Protein AF-A0AAD5Y2E0-F1 (afdb_monomer_lite)

Organism: NCBI:txid261099

Sequence (340 aa):
MTTIEVATASLLHVTNALKLAEDDYRKFTASHPNDLTSPQYLRLLKEQDDCRKMLKDAQLTLLEITKLEITRQQTMIELKKQETARLIAERELLLQRSPAITKFPLAPPSMHPSEYSLTPSERATLKENRRIEKNRRSDDYRQFKAETILYYYGKHKENTIRDMLTNIEFPTQVIHRSHIYQASWNDQKFIQLVENIPDITKDSPQNMLLLHDHVEEKYDSGQLLIEFDEDTEEFVCHILDQSIAKELIFVEPEAITFEEYDGKPLHFPTETRPLKRLIRFRAIVNRMVAIDRGYIQPHEYQHLMDEETAERALIDSVLSWHSKIPDDSHLYVNTPYIPE

Secondary structure (DSSP, 8-state):
--HHHHHHHHHHHHHHHHHHHHHHHHHHHHH-TT-TTSHHHHHHHHHHHHHHHHHHHHHHHHHHHHHHHHHHHHHHHHHHHHHHHHHHHHHHHHHHH---------------GGGSS--HHHHHHHHHHHHHHHHHHHHHHHHHHHHHHHHHHS-S--SEEE-TTT--EEETTTEEEEESS-GGG--HHHHHHHTT-TT--TT-GGGEEEEEHHHHHHHHTTSEEEEEETTTTEEEEEES-GGGTTSEEE-SSS-EESGGGTTEEPP-SSS----HHHHHHHHHHHHHHHHHTTSS-TTTTTTGGGS-HHHHHHHHHHHHHHT----GGGS---PPPPP-

InterPro domains:
  IPR003615 HNH nuclease [PF13391] (164-226)

Radius of gyration: 33.08 Å; chains: 1; bounding box: 72×62×113 Å

Foldseek 3Di:
DDPLVVLVVQLVVLVVQLVVLVVVLVVCCVVCVPPCPDPVNVVSVVSNVVSVVSNVVSVVVSVVVVVVVVVVVVVVVVVVVVVVVVVVVVVVVVCVVPVDPDDDPPPDPDPDPVVVPDDPVRVVVVVVVVVVVVVVVVVVQVVLLQVLCCQQAVDGDDQWDAAQQPRDIDGSVQWDWQFLDDPVLPDVLSCVLVVPDPDDDSSDSLRTGGHGNVRSVCLVQLQKAWAQDPVVRFTAIAGLAPVQQAPFPDPPPHTDGNVVRHGHGTDTNDPRHRDNSSSVVSRLVSVVSSCVVVSDPPVVCVVVCPPDPSVVVVNVVVVVVVVPPDPPVPPDPDDDDDDD

Structure (mmCIF, N/CA/C/O backbone):
data_AF-A0AAD5Y2E0-F1
#
_entry.id   AF-A0AAD5Y2E0-F1
#
loop_
_atom_site.group_PDB
_atom_site.id
_atom_site.type_symbol
_atom_site.label_atom_id
_atom_site.label_alt_id
_atom_site.label_comp_id
_atom_site.label_asym_id
_atom_site.label_entity_id
_atom_site.label_seq_id
_atom_site.pdbx_PDB_ins_code
_atom_site.Cartn_x
_atom_site.Cartn_y
_atom_site.Cartn_z
_atom_site.occupancy
_atom_site.B_iso_or_equiv
_atom_site.auth_seq_id
_atom_site.auth_comp_id
_atom_site.auth_asym_id
_atom_site.auth_atom_id
_atom_site.pdbx_PDB_model_num
ATOM 1 N N . MET A 1 1 ? 26.360 -1.422 -13.361 1.00 57.41 1 MET A N 1
ATOM 2 C CA . MET A 1 1 ? 25.951 -1.822 -14.716 1.00 57.41 1 MET A CA 1
ATOM 3 C C . MET A 1 1 ? 25.913 -3.334 -14.809 1.00 57.41 1 MET A C 1
ATOM 5 O O . MET A 1 1 ? 26.883 -3.965 -14.398 1.00 57.41 1 MET A O 1
ATOM 9 N N . THR A 1 2 ? 24.823 -3.914 -15.306 1.00 84.81 2 THR A N 1
ATOM 10 C CA . THR A 1 2 ? 24.729 -5.363 -15.567 1.00 84.81 2 THR A CA 1
ATOM 11 C C . THR A 1 2 ? 25.595 -5.775 -16.768 1.00 84.81 2 THR A C 1
ATOM 13 O O . THR A 1 2 ? 25.946 -4.953 -17.615 1.00 84.81 2 THR A O 1
ATOM 16 N N . THR A 1 3 ? 25.947 -7.061 -16.885 1.00 86.25 3 THR A N 1
ATOM 17 C CA . THR A 1 3 ? 26.712 -7.587 -18.036 1.00 86.25 3 THR A CA 1
ATOM 18 C C . THR A 1 3 ? 25.997 -7.329 -19.373 1.00 86.25 3 THR A C 1
ATOM 20 O O . THR A 1 3 ? 26.651 -7.069 -20.382 1.00 86.25 3 THR A O 1
ATOM 23 N N . ILE A 1 4 ? 24.657 -7.321 -19.371 1.00 86.56 4 ILE A N 1
ATOM 24 C CA . ILE A 1 4 ? 23.827 -6.980 -20.537 1.00 86.56 4 ILE A CA 1
ATOM 25 C C . ILE A 1 4 ? 23.948 -5.494 -20.890 1.00 86.56 4 ILE A C 1
ATOM 27 O O . ILE A 1 4 ? 24.090 -5.168 -22.067 1.00 86.56 4 ILE A O 1
ATOM 31 N N . GLU A 1 5 ? 23.941 -4.589 -19.908 1.00 87.81 5 GLU A N 1
ATOM 32 C CA . GLU A 1 5 ? 24.111 -3.150 -20.157 1.00 87.81 5 GLU A CA 1
ATOM 33 C C . GLU A 1 5 ? 25.468 -2.836 -20.786 1.00 87.81 5 GLU A C 1
ATOM 35 O O . GLU A 1 5 ? 25.543 -2.045 -21.724 1.00 87.81 5 GLU A O 1
ATOM 40 N N . VAL A 1 6 ? 26.536 -3.488 -20.315 1.00 89.00 6 VAL A N 1
ATOM 41 C CA . VAL A 1 6 ? 27.879 -3.318 -20.889 1.00 89.00 6 VAL A CA 1
ATOM 42 C C . VAL A 1 6 ? 27.903 -3.797 -22.343 1.00 89.00 6 VAL A C 1
ATOM 44 O O . VAL A 1 6 ? 28.348 -3.059 -23.220 1.00 89.00 6 VAL A O 1
ATOM 47 N N . ALA A 1 7 ? 27.364 -4.988 -22.623 1.00 87.50 7 ALA A N 1
ATOM 48 C CA . ALA A 1 7 ? 27.291 -5.524 -23.983 1.00 87.50 7 ALA A CA 1
ATOM 49 C C . ALA A 1 7 ? 26.415 -4.662 -24.914 1.00 87.50 7 ALA A C 1
ATOM 51 O O . ALA A 1 7 ? 26.769 -4.431 -26.071 1.00 87.50 7 ALA A O 1
ATOM 52 N N . THR A 1 8 ? 25.308 -4.124 -24.399 1.00 90.31 8 THR A N 1
ATOM 53 C CA . THR A 1 8 ? 24.412 -3.217 -25.133 1.00 90.31 8 THR A CA 1
ATOM 54 C C . THR A 1 8 ? 25.108 -1.895 -25.456 1.00 90.31 8 THR A C 1
ATOM 56 O O . THR A 1 8 ? 25.030 -1.416 -26.587 1.00 90.31 8 THR A O 1
ATOM 59 N N . ALA A 1 9 ? 25.855 -1.330 -24.503 1.00 90.56 9 ALA A N 1
ATOM 60 C CA . ALA A 1 9 ? 26.651 -0.127 -24.726 1.00 90.56 9 ALA A CA 1
ATOM 61 C C . ALA A 1 9 ? 27.748 -0.358 -25.781 1.00 90.56 9 ALA A C 1
ATOM 63 O O . ALA A 1 9 ? 27.941 0.482 -26.663 1.00 90.56 9 ALA A O 1
ATOM 64 N N . SER A 1 10 ? 28.424 -1.512 -25.749 1.00 90.81 10 SER A N 1
ATOM 65 C CA . SER A 1 10 ? 29.391 -1.896 -26.785 1.00 90.81 10 SER A CA 1
ATOM 66 C C . SER A 1 10 ? 28.740 -2.018 -28.165 1.00 90.81 10 SER A C 1
ATOM 68 O O . SER A 1 10 ? 29.277 -1.486 -29.136 1.00 90.81 10 SER A O 1
ATOM 70 N N . LEU A 1 11 ? 27.564 -2.647 -28.266 1.00 93.19 11 LEU A N 1
ATOM 71 C CA . LEU A 1 11 ? 26.823 -2.760 -29.525 1.00 93.19 11 LEU A CA 1
ATOM 72 C C . LEU A 1 11 ? 26.441 -1.383 -30.087 1.00 93.19 11 LEU A C 1
ATOM 74 O O . LEU A 1 11 ? 26.608 -1.130 -31.283 1.00 93.19 11 LEU A O 1
ATOM 78 N N . LEU A 1 12 ? 25.969 -0.476 -29.227 1.00 94.38 12 LEU A N 1
ATOM 79 C CA . LEU A 1 12 ? 25.625 0.893 -29.610 1.00 94.38 12 LEU A CA 1
ATOM 80 C C . LEU A 1 12 ? 26.851 1.656 -30.126 1.00 94.38 12 LEU A C 1
ATOM 82 O O . LEU A 1 12 ? 26.777 2.324 -31.158 1.00 94.38 12 LEU A O 1
ATOM 86 N N . HIS A 1 13 ? 27.991 1.524 -29.446 1.00 94.44 13 HIS A N 1
ATOM 87 C CA . HIS A 1 13 ? 29.237 2.161 -29.860 1.00 94.44 13 HIS A CA 1
ATOM 88 C C . HIS A 1 13 ? 29.683 1.693 -31.254 1.00 94.44 13 HIS A C 1
ATOM 90 O O . HIS A 1 13 ? 29.958 2.523 -32.122 1.00 94.44 13 HIS A O 1
ATOM 96 N N . VAL A 1 14 ? 29.676 0.380 -31.504 1.00 93.44 14 VAL A N 1
ATOM 97 C CA . VAL A 1 14 ? 30.050 -0.190 -32.810 1.00 93.44 14 VAL A CA 1
ATOM 98 C C . VAL A 1 14 ? 29.049 0.196 -33.904 1.00 93.44 14 VAL A C 1
ATOM 100 O O . VAL A 1 14 ? 29.448 0.495 -35.028 1.00 93.44 14 VAL A O 1
ATOM 103 N N . THR A 1 15 ? 27.756 0.267 -33.578 1.00 95.25 15 THR A N 1
ATOM 104 C CA . THR A 1 15 ? 26.713 0.724 -34.513 1.00 95.25 15 THR A CA 1
ATOM 105 C C . THR A 1 15 ? 26.949 2.172 -34.949 1.00 95.25 15 THR A C 1
ATOM 107 O O . THR A 1 15 ? 26.866 2.488 -36.137 1.00 95.25 15 THR A O 1
ATOM 110 N N . ASN A 1 16 ? 27.293 3.052 -34.005 1.00 95.00 16 ASN A N 1
ATOM 111 C CA . ASN A 1 16 ? 27.611 4.448 -34.302 1.00 95.00 16 ASN A CA 1
ATOM 112 C C . ASN A 1 16 ? 28.887 4.576 -35.147 1.00 95.00 16 ASN A C 1
ATOM 114 O O . ASN A 1 16 ? 28.906 5.362 -36.093 1.00 95.00 16 ASN A O 1
ATOM 118 N N . ALA A 1 17 ? 29.920 3.782 -34.848 1.00 93.88 17 ALA A N 1
ATOM 119 C CA . ALA A 1 17 ? 31.150 3.745 -35.637 1.00 93.88 17 ALA A CA 1
ATOM 120 C C . ALA A 1 17 ? 30.889 3.304 -37.086 1.00 93.88 17 ALA A C 1
ATOM 122 O O . ALA A 1 17 ? 31.342 3.968 -38.016 1.00 93.88 17 ALA A O 1
ATOM 123 N N . LEU A 1 18 ? 30.082 2.252 -37.289 1.00 95.75 18 LEU A N 1
ATOM 124 C CA . LEU A 1 18 ? 29.687 1.816 -38.629 1.00 95.75 18 LEU A CA 1
ATOM 125 C C . LEU A 1 18 ? 28.963 2.935 -39.382 1.00 95.75 18 LEU A C 1
ATOM 127 O O . LEU A 1 18 ? 29.304 3.210 -40.526 1.00 95.75 18 LEU A O 1
ATOM 131 N N . LYS A 1 19 ? 28.002 3.612 -38.743 1.00 95.31 19 LYS A N 1
ATOM 132 C CA . LYS A 1 19 ? 27.253 4.707 -39.374 1.00 95.31 19 LYS A CA 1
ATOM 133 C C . LYS A 1 19 ? 28.175 5.827 -39.869 1.00 95.31 19 LYS A C 1
ATOM 135 O O . LYS A 1 19 ? 28.004 6.290 -40.992 1.00 95.31 19 LYS A O 1
ATOM 140 N N . LEU A 1 20 ?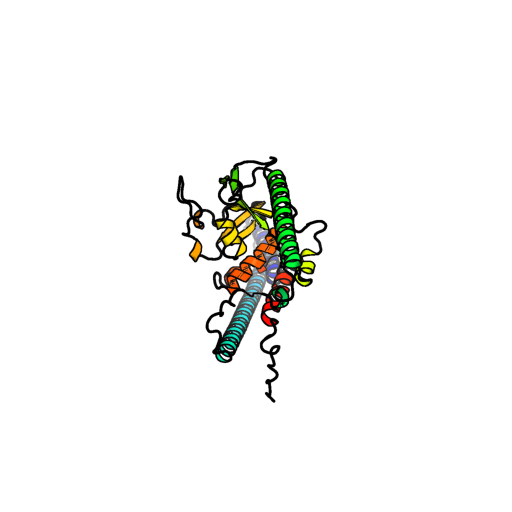 29.166 6.214 -39.063 1.00 95.69 20 LEU A N 1
ATOM 141 C CA . LEU A 1 20 ? 30.171 7.205 -39.457 1.00 95.69 20 LEU A CA 1
ATOM 142 C C . LEU A 1 20 ? 31.007 6.723 -40.652 1.00 95.69 20 LEU A C 1
ATOM 144 O O . LEU A 1 20 ? 31.148 7.461 -41.626 1.00 95.69 20 LEU A O 1
ATOM 148 N N . ALA A 1 21 ? 31.483 5.474 -40.623 1.00 93.38 21 ALA A N 1
ATOM 149 C CA . ALA A 1 21 ? 32.243 4.889 -41.729 1.00 93.38 21 ALA A CA 1
ATOM 150 C C . ALA A 1 21 ? 31.423 4.829 -43.035 1.00 93.38 21 ALA A C 1
ATOM 152 O O . ALA A 1 21 ? 31.936 5.133 -44.113 1.00 93.38 21 ALA A O 1
ATOM 153 N N . GLU A 1 22 ? 30.130 4.489 -42.956 1.00 94.69 22 GLU A N 1
ATOM 154 C CA . GLU A 1 22 ? 29.242 4.492 -44.122 1.00 94.69 22 GLU A CA 1
ATOM 155 C C . GLU A 1 22 ? 29.008 5.899 -44.679 1.00 94.69 22 GLU A C 1
ATOM 157 O O . GLU A 1 22 ? 28.963 6.070 -45.899 1.00 94.69 22 GLU A O 1
ATOM 162 N N . ASP A 1 23 ? 28.855 6.902 -43.813 1.00 96.12 23 ASP A N 1
ATOM 163 C CA . ASP A 1 23 ? 28.661 8.293 -44.223 1.00 96.12 23 ASP A CA 1
ATOM 164 C C . ASP A 1 23 ? 29.909 8.845 -44.924 1.00 96.12 23 ASP A C 1
ATOM 166 O O . ASP A 1 23 ? 29.795 9.499 -45.965 1.00 96.12 23 ASP A O 1
ATOM 170 N N . ASP A 1 24 ? 31.102 8.548 -44.410 1.00 94.88 24 ASP A N 1
ATOM 171 C CA . ASP A 1 24 ? 32.363 8.970 -45.023 1.00 94.88 24 ASP A CA 1
ATOM 172 C C . ASP A 1 24 ? 32.609 8.267 -46.365 1.00 94.88 24 ASP A C 1
ATOM 174 O O . ASP A 1 24 ? 32.970 8.922 -47.351 1.00 94.88 24 ASP A O 1
ATOM 178 N N . TYR A 1 25 ? 32.307 6.967 -46.460 1.00 93.88 25 TYR A N 1
ATOM 179 C CA . TYR A 1 25 ? 32.334 6.227 -47.725 1.00 93.88 25 TYR A CA 1
ATOM 180 C C . TYR A 1 25 ? 31.367 6.823 -48.767 1.00 93.88 25 TYR A C 1
ATOM 182 O O . TYR A 1 25 ? 31.737 7.029 -49.930 1.00 93.88 25 TYR A O 1
ATOM 190 N N . ARG A 1 26 ? 30.133 7.166 -48.365 1.00 95.44 26 ARG A N 1
ATOM 191 C CA . ARG A 1 26 ? 29.135 7.808 -49.245 1.00 95.44 26 ARG A CA 1
ATOM 192 C C . ARG A 1 26 ? 29.584 9.190 -49.717 1.00 95.44 26 ARG A C 1
ATOM 194 O O . ARG A 1 26 ? 29.469 9.495 -50.901 1.00 95.44 26 ARG A O 1
ATOM 201 N N . LYS A 1 27 ? 30.120 10.026 -48.822 1.00 95.69 27 LYS A N 1
ATOM 202 C CA . LYS A 1 27 ? 30.644 11.356 -49.185 1.00 95.69 27 LYS A CA 1
ATOM 203 C C . LYS A 1 27 ? 31.798 11.254 -50.181 1.00 95.69 27 LYS A C 1
ATOM 205 O O . LYS A 1 27 ? 31.845 12.024 -51.144 1.00 95.69 27 LYS A O 1
ATOM 210 N N . PHE A 1 28 ? 32.707 10.299 -49.971 1.00 95.38 28 PHE A N 1
ATOM 211 C CA . PHE A 1 28 ? 33.844 10.083 -50.862 1.00 95.38 28 PHE A CA 1
ATOM 212 C C . PHE A 1 28 ? 33.388 9.649 -52.261 1.00 95.38 28 PHE A C 1
ATOM 214 O O . PHE A 1 28 ? 33.767 10.278 -53.247 1.00 95.38 28 PHE A O 1
ATOM 221 N N . THR A 1 29 ? 32.526 8.631 -52.342 1.00 93.50 29 THR A N 1
ATOM 222 C CA . THR A 1 29 ? 32.005 8.090 -53.613 1.00 93.50 29 THR A CA 1
ATOM 223 C C . THR A 1 29 ? 31.159 9.100 -54.389 1.00 93.50 29 THR A C 1
ATOM 225 O O . THR A 1 29 ? 31.249 9.147 -55.613 1.00 93.50 29 THR A O 1
ATOM 228 N N . ALA A 1 30 ? 30.405 9.964 -53.702 1.00 94.44 30 ALA A N 1
ATOM 229 C CA . ALA A 1 30 ? 29.670 11.058 -54.337 1.00 94.44 30 ALA A CA 1
ATOM 230 C C . ALA A 1 30 ? 30.597 12.124 -54.949 1.00 94.44 30 ALA A C 1
ATOM 232 O O . ALA A 1 30 ? 30.289 12.684 -55.999 1.00 94.44 30 ALA A O 1
ATOM 233 N N . SER A 1 31 ? 31.733 12.398 -54.300 1.00 95.25 31 SER A N 1
ATOM 234 C CA . SER A 1 31 ? 32.685 13.425 -54.742 1.00 95.25 31 SER A CA 1
ATOM 235 C C . SER A 1 31 ? 33.668 12.913 -55.805 1.00 95.25 31 SER A C 1
ATOM 237 O O . SER A 1 31 ? 34.149 13.697 -56.619 1.00 95.25 31 SER A O 1
ATOM 239 N N . HIS A 1 32 ? 33.954 11.605 -55.821 1.00 93.88 32 HIS A N 1
ATOM 240 C CA . HIS A 1 32 ? 34.951 10.973 -56.696 1.00 93.88 32 HIS A CA 1
ATOM 241 C C . HIS A 1 32 ? 34.410 9.680 -57.342 1.00 93.88 32 HIS A C 1
ATOM 243 O O . HIS A 1 32 ? 34.932 8.591 -57.094 1.00 93.88 32 HIS A O 1
ATOM 249 N N . PRO A 1 33 ? 33.376 9.761 -58.198 1.00 90.06 33 PRO A N 1
ATOM 250 C CA . PRO A 1 33 ? 32.648 8.585 -58.691 1.00 90.06 33 PRO A CA 1
ATOM 251 C C . PRO A 1 33 ? 33.487 7.622 -59.546 1.00 90.06 33 PRO A C 1
ATOM 253 O O . PRO A 1 33 ? 33.140 6.450 -59.665 1.00 90.06 33 PRO A O 1
ATOM 256 N N . ASN A 1 34 ? 34.596 8.094 -60.124 1.00 94.25 34 ASN A N 1
ATOM 257 C CA . ASN A 1 34 ? 35.468 7.296 -60.991 1.00 94.25 34 ASN A CA 1
ATOM 258 C C . ASN A 1 34 ? 36.749 6.803 -60.292 1.00 94.25 34 ASN A C 1
ATOM 260 O O . ASN A 1 34 ? 37.554 6.129 -60.928 1.00 94.25 34 ASN A O 1
ATOM 264 N N . ASP A 1 35 ? 36.960 7.128 -59.010 1.00 91.81 35 ASP A N 1
ATOM 265 C CA . ASP A 1 35 ? 38.221 6.864 -58.299 1.00 91.81 35 ASP A CA 1
ATOM 266 C C . ASP A 1 35 ? 38.121 5.693 -57.304 1.00 91.81 35 ASP A C 1
ATOM 268 O O . ASP A 1 35 ? 38.471 5.783 -56.122 1.00 91.81 35 ASP A O 1
ATOM 272 N N . LEU A 1 36 ? 37.615 4.564 -57.805 1.00 90.62 36 LEU A N 1
ATOM 273 C CA . LEU A 1 36 ? 37.387 3.332 -57.035 1.00 90.62 36 LEU A CA 1
ATOM 274 C C . LEU A 1 36 ? 38.675 2.550 -56.729 1.00 90.62 36 LEU A C 1
ATOM 276 O O . LEU A 1 36 ? 38.639 1.507 -56.082 1.00 90.62 36 LEU A O 1
ATOM 280 N N . THR A 1 37 ? 39.822 3.017 -57.216 1.00 92.94 37 THR A N 1
ATOM 281 C CA . THR A 1 37 ? 41.126 2.383 -56.976 1.00 92.94 37 THR A CA 1
ATOM 282 C C . THR A 1 37 ? 42.053 3.246 -56.132 1.00 92.94 37 THR A C 1
ATOM 284 O O . THR A 1 37 ? 43.177 2.825 -55.853 1.00 92.94 37 THR A O 1
ATOM 287 N N . SER A 1 38 ? 41.619 4.441 -55.714 1.00 94.94 38 SER A N 1
ATOM 288 C CA . SER A 1 38 ? 42.431 5.274 -54.832 1.00 94.94 38 SER A CA 1
ATOM 289 C C . SER A 1 38 ? 42.729 4.557 -53.509 1.00 94.94 38 SER A C 1
ATOM 291 O O . SER A 1 38 ? 41.871 3.857 -52.956 1.00 94.94 38 SER A O 1
ATOM 293 N N . PRO A 1 39 ? 43.919 4.779 -52.923 1.00 96.06 39 PRO A N 1
ATOM 294 C CA . PRO A 1 39 ? 44.228 4.291 -51.581 1.00 96.06 39 PRO A CA 1
ATOM 295 C C . PRO A 1 39 ? 43.200 4.731 -50.527 1.00 96.06 39 PRO A C 1
ATOM 297 O O . PRO A 1 39 ? 42.940 4.000 -49.573 1.00 96.06 39 PRO A O 1
ATOM 300 N N . GLN A 1 40 ? 42.598 5.913 -50.704 1.00 93.31 40 GLN A N 1
ATOM 301 C CA . GLN A 1 40 ? 41.577 6.437 -49.801 1.00 93.31 40 GLN A CA 1
ATOM 302 C C . GLN A 1 40 ? 40.259 5.660 -49.904 1.00 93.31 40 GLN A C 1
ATOM 304 O O . GLN A 1 40 ? 39.708 5.294 -48.867 1.00 93.31 40 GLN A O 1
ATOM 309 N N . TYR A 1 41 ? 39.796 5.344 -51.118 1.00 94.56 41 TYR A N 1
ATOM 310 C CA . TYR A 1 41 ? 38.625 4.490 -51.324 1.00 94.56 41 TYR A CA 1
ATOM 311 C C . TYR A 1 41 ? 38.805 3.115 -50.670 1.00 94.56 41 TYR A C 1
ATOM 313 O O . TYR A 1 41 ? 37.964 2.687 -49.881 1.00 94.56 41 TYR A O 1
ATOM 321 N N . LEU A 1 42 ? 39.935 2.450 -50.939 1.00 95.06 42 LEU A N 1
ATOM 322 C CA . LEU A 1 42 ? 40.223 1.119 -50.396 1.00 95.06 42 LEU A CA 1
ATOM 323 C C . LEU A 1 42 ? 40.306 1.121 -48.864 1.00 95.06 42 LEU A C 1
ATOM 325 O O . LEU A 1 42 ? 39.866 0.167 -48.222 1.00 95.06 42 LEU A O 1
ATOM 329 N N . ARG A 1 43 ? 40.839 2.195 -48.266 1.00 97.00 43 ARG A N 1
ATOM 330 C CA . ARG A 1 43 ? 40.866 2.368 -46.810 1.00 97.00 43 ARG A CA 1
ATOM 331 C C . ARG A 1 43 ? 39.455 2.476 -46.228 1.00 97.00 43 ARG A C 1
ATOM 333 O O . ARG A 1 43 ? 39.169 1.768 -45.270 1.00 97.00 43 ARG A O 1
ATOM 340 N N . LEU A 1 44 ? 38.599 3.327 -46.799 1.00 94.12 44 LEU A N 1
ATOM 341 C CA . LEU A 1 44 ? 37.222 3.523 -46.324 1.00 94.12 44 LEU A CA 1
ATOM 342 C C . LEU A 1 44 ? 36.378 2.253 -46.482 1.00 94.12 44 LEU A C 1
ATOM 344 O O . LEU A 1 44 ? 35.620 1.904 -45.583 1.00 94.12 44 LEU A O 1
ATOM 348 N N . LEU A 1 45 ? 36.546 1.535 -47.597 1.00 93.94 45 LEU A N 1
ATOM 349 C CA . LEU A 1 45 ? 35.878 0.254 -47.821 1.00 93.94 45 LEU A CA 1
ATOM 350 C C . LEU A 1 45 ? 36.292 -0.781 -46.765 1.00 93.94 45 LEU A C 1
ATOM 352 O O . LEU A 1 45 ? 35.439 -1.431 -46.166 1.00 93.94 45 LEU A O 1
ATOM 356 N N . LYS A 1 46 ? 37.597 -0.887 -46.482 1.00 95.38 46 LYS A N 1
ATOM 357 C CA . LYS A 1 46 ? 38.108 -1.775 -45.434 1.00 95.38 46 LYS A CA 1
ATOM 358 C C . LYS A 1 46 ? 37.577 -1.396 -44.049 1.00 95.38 46 LYS A C 1
ATOM 360 O O . LYS A 1 46 ? 37.184 -2.275 -43.295 1.00 95.38 46 LYS A O 1
ATOM 365 N N . GLU A 1 47 ? 37.552 -0.108 -43.719 1.00 94.88 47 GLU A N 1
ATOM 366 C CA . GLU A 1 47 ? 37.031 0.391 -42.442 1.00 94.88 47 GLU A CA 1
ATOM 367 C C . GLU A 1 47 ? 35.541 0.056 -42.268 1.00 94.88 47 GLU A C 1
ATOM 369 O O . GLU A 1 47 ? 35.133 -0.422 -41.210 1.00 94.88 47 GLU A O 1
ATOM 374 N N . GLN A 1 48 ? 34.741 0.196 -43.331 1.00 95.94 48 GLN A N 1
ATOM 375 C CA . GLN A 1 48 ? 33.342 -0.231 -43.338 1.00 95.94 48 GLN A CA 1
ATOM 376 C C . GLN A 1 48 ? 33.200 -1.744 -43.100 1.00 95.94 48 GLN A C 1
ATOM 378 O O . GLN A 1 48 ? 32.361 -2.163 -42.298 1.00 95.94 48 GLN A O 1
ATOM 383 N N . ASP A 1 49 ? 34.010 -2.566 -43.771 1.00 95.75 49 ASP A N 1
ATOM 384 C CA . ASP A 1 49 ? 33.986 -4.024 -43.610 1.00 95.75 49 ASP A CA 1
ATOM 385 C C . ASP A 1 49 ? 34.429 -4.461 -42.203 1.00 95.75 49 ASP A C 1
ATOM 387 O O . ASP A 1 49 ? 33.788 -5.326 -41.595 1.00 95.75 49 ASP A O 1
ATOM 391 N N . ASP A 1 50 ? 35.459 -3.821 -41.645 1.00 95.50 50 ASP A N 1
ATOM 392 C CA . ASP A 1 50 ? 35.930 -4.056 -40.279 1.00 95.50 50 ASP A CA 1
ATOM 393 C C . ASP A 1 50 ? 34.834 -3.685 -39.258 1.00 95.50 50 ASP A C 1
ATOM 395 O O . ASP A 1 50 ? 34.515 -4.488 -38.376 1.00 95.50 50 ASP A O 1
ATOM 399 N N . CYS A 1 51 ? 34.165 -2.535 -39.416 1.00 93.75 51 CYS A N 1
ATOM 400 C CA . CYS A 1 51 ? 33.035 -2.146 -38.566 1.00 93.75 51 CYS A CA 1
ATOM 401 C C . CYS A 1 51 ? 31.847 -3.116 -38.677 1.00 93.75 51 CYS A C 1
ATOM 403 O O . CYS A 1 51 ? 31.233 -3.453 -37.663 1.00 93.75 51 CYS A O 1
ATOM 405 N N . ARG A 1 52 ? 31.522 -3.610 -39.881 1.00 95.00 52 ARG A N 1
ATOM 406 C CA . ARG A 1 52 ? 30.467 -4.624 -40.076 1.00 95.00 52 ARG A CA 1
ATOM 407 C C . ARG A 1 52 ? 30.805 -5.937 -39.385 1.00 95.00 52 ARG A C 1
ATOM 409 O O . ARG A 1 52 ? 29.928 -6.550 -38.775 1.00 95.00 52 ARG A O 1
ATOM 416 N N . LYS A 1 53 ? 32.066 -6.365 -39.460 1.00 96.69 53 LYS A N 1
ATOM 417 C CA . LYS A 1 53 ? 32.544 -7.559 -38.762 1.00 96.69 53 LYS A CA 1
ATOM 418 C C . LYS A 1 53 ? 32.434 -7.386 -37.246 1.00 96.69 53 LYS A C 1
ATOM 420 O O . LYS A 1 53 ? 31.830 -8.230 -36.592 1.00 96.69 53 LYS A O 1
ATOM 425 N N . MET A 1 54 ? 32.916 -6.264 -36.710 1.00 94.31 54 MET A N 1
ATOM 426 C CA . MET A 1 54 ? 32.794 -5.944 -35.284 1.00 94.31 54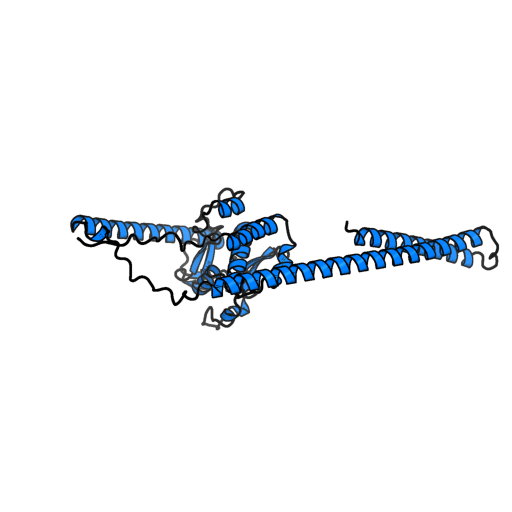 MET A CA 1
ATOM 427 C C . MET A 1 54 ? 31.334 -5.901 -34.823 1.00 94.31 54 MET A C 1
ATOM 429 O O . MET A 1 54 ? 31.024 -6.376 -33.733 1.00 94.31 54 MET A O 1
ATOM 433 N N . LEU A 1 55 ? 30.427 -5.362 -35.647 1.00 95.06 55 LEU A N 1
ATOM 434 C CA . LEU A 1 55 ? 29.001 -5.317 -35.327 1.00 95.06 55 LEU A CA 1
ATOM 435 C C . LEU A 1 55 ? 28.429 -6.730 -35.198 1.00 95.06 55 LEU A C 1
ATOM 437 O O . LEU A 1 55 ? 27.716 -7.018 -34.239 1.00 95.06 55 LEU A O 1
ATOM 441 N N . LYS A 1 56 ? 28.774 -7.618 -36.133 1.00 96.12 56 LYS A N 1
ATOM 442 C CA . LYS A 1 56 ? 28.339 -9.016 -36.110 1.00 96.12 56 LYS A CA 1
ATOM 443 C C . LYS A 1 56 ? 28.857 -9.754 -34.872 1.00 96.12 56 LYS A C 1
ATOM 445 O O . LYS A 1 56 ? 28.090 -10.474 -34.237 1.00 96.12 56 LYS A O 1
ATOM 450 N N . ASP A 1 57 ? 30.118 -9.542 -34.505 1.00 94.75 57 ASP A N 1
ATOM 451 C CA . ASP A 1 57 ? 30.728 -10.163 -33.323 1.00 94.75 57 ASP A CA 1
ATOM 452 C C . ASP A 1 57 ? 30.088 -9.642 -32.019 1.00 94.75 57 ASP A C 1
ATOM 454 O O . ASP A 1 57 ? 29.766 -10.421 -31.116 1.00 94.75 57 ASP A O 1
ATOM 458 N N . ALA A 1 58 ? 29.811 -8.335 -31.938 1.00 91.75 58 ALA A N 1
ATOM 459 C CA . ALA A 1 58 ? 29.101 -7.728 -30.811 1.00 91.75 58 ALA A CA 1
ATOM 460 C C . ALA A 1 58 ? 27.658 -8.250 -30.677 1.00 91.75 58 ALA A C 1
ATOM 462 O O . ALA A 1 58 ? 27.211 -8.552 -29.570 1.00 91.75 58 ALA A O 1
ATOM 463 N N . GLN A 1 59 ? 26.939 -8.412 -31.794 1.00 94.69 59 GLN A N 1
ATOM 464 C CA . GLN A 1 59 ? 25.598 -9.010 -31.815 1.00 94.69 59 GLN A CA 1
ATOM 465 C C . GLN A 1 59 ? 25.612 -10.463 -31.328 1.00 94.69 59 GLN A C 1
ATOM 467 O O . GLN A 1 59 ? 24.741 -10.855 -30.550 1.00 94.69 59 GLN A O 1
ATOM 472 N N . LEU A 1 60 ? 26.601 -11.254 -31.757 1.00 95.50 60 LEU A N 1
ATOM 473 C CA . LEU A 1 60 ? 26.746 -12.647 -31.330 1.00 95.50 60 LEU A CA 1
ATOM 474 C C . LEU A 1 60 ? 27.008 -12.737 -29.819 1.00 95.50 60 LEU A C 1
ATOM 476 O O . LEU A 1 60 ? 26.374 -13.528 -29.125 1.00 95.50 60 LEU A O 1
ATOM 480 N N . THR A 1 61 ? 27.880 -11.865 -29.313 1.00 93.75 61 THR A N 1
ATOM 481 C CA . THR A 1 61 ? 28.229 -11.785 -27.889 1.00 93.75 61 THR A CA 1
ATOM 482 C C . THR A 1 61 ? 27.012 -11.413 -27.041 1.00 93.75 61 THR A C 1
ATOM 484 O O . THR A 1 61 ? 26.739 -12.055 -26.028 1.00 93.75 61 THR A O 1
ATOM 487 N N . LEU A 1 62 ? 26.235 -10.408 -27.467 1.00 92.44 62 LEU A N 1
ATOM 488 C CA . LEU A 1 62 ? 25.006 -10.020 -26.772 1.00 92.44 62 LEU A CA 1
ATOM 489 C C . LEU A 1 62 ? 24.000 -11.178 -26.739 1.00 92.44 62 LEU A C 1
ATOM 491 O O . LEU A 1 62 ? 23.435 -11.460 -25.687 1.00 92.44 62 LEU A O 1
ATOM 495 N N . LEU A 1 63 ? 23.829 -11.894 -27.855 1.00 94.12 63 LEU A N 1
ATOM 496 C CA . LEU A 1 63 ? 22.943 -13.056 -27.930 1.00 94.12 63 LEU A CA 1
ATOM 497 C C . LEU A 1 63 ? 23.351 -14.166 -26.948 1.00 94.12 63 LEU A C 1
ATOM 499 O O . LEU A 1 63 ? 22.485 -14.763 -26.308 1.00 94.12 63 LEU A O 1
ATOM 503 N N . GLU A 1 64 ? 24.645 -14.460 -26.827 1.00 95.75 64 GLU A N 1
ATOM 504 C CA . GLU A 1 64 ? 25.156 -15.456 -25.877 1.00 95.75 64 GLU A CA 1
ATOM 505 C C . GLU A 1 64 ? 24.919 -15.035 -24.423 1.00 95.75 64 GLU A C 1
ATOM 507 O O . GLU A 1 64 ? 24.409 -15.831 -23.632 1.00 95.75 64 GLU A O 1
ATOM 512 N N . ILE A 1 65 ? 25.195 -13.772 -24.084 1.00 92.75 65 ILE A N 1
ATOM 513 C CA . ILE A 1 65 ? 24.945 -13.223 -22.744 1.00 92.75 65 ILE A CA 1
ATOM 514 C C . ILE A 1 65 ? 23.451 -13.290 -22.405 1.00 92.75 65 ILE A C 1
ATOM 516 O O . ILE A 1 65 ? 23.087 -13.739 -21.319 1.00 92.75 65 ILE A O 1
ATOM 520 N N . THR A 1 66 ? 22.570 -12.909 -23.334 1.00 89.94 66 THR A N 1
ATOM 521 C CA . THR A 1 66 ? 21.118 -12.978 -23.125 1.00 89.94 66 THR A CA 1
ATOM 522 C C . THR A 1 66 ? 20.645 -14.417 -22.907 1.00 89.94 66 THR A C 1
ATOM 524 O O . THR A 1 66 ? 19.843 -14.663 -22.009 1.00 89.94 66 THR A O 1
ATOM 527 N N . LYS A 1 67 ? 21.162 -15.393 -23.668 1.00 94.62 67 LYS A N 1
ATOM 528 C CA . LYS A 1 67 ? 20.835 -16.818 -23.464 1.00 94.62 67 LYS A CA 1
ATOM 529 C C . LYS A 1 67 ? 21.261 -17.318 -22.084 1.00 94.62 67 LYS A C 1
ATOM 531 O O . LYS A 1 67 ? 20.506 -18.051 -21.441 1.00 94.62 67 LYS A O 1
ATOM 536 N N . LEU A 1 68 ? 22.451 -16.928 -21.628 1.00 94.31 68 LEU A N 1
ATOM 537 C CA . LEU A 1 68 ? 22.947 -17.284 -20.299 1.00 94.31 68 LEU A CA 1
ATOM 538 C C . LEU A 1 68 ? 22.078 -16.673 -19.196 1.00 94.31 68 LEU A C 1
ATOM 540 O O . LEU A 1 68 ? 21.725 -17.377 -18.251 1.00 94.31 68 LEU A O 1
ATOM 544 N N . GLU A 1 69 ? 21.669 -15.412 -19.337 1.00 91.31 69 GLU A N 1
ATOM 545 C CA . GLU A 1 69 ? 20.815 -14.754 -18.345 1.00 91.31 69 GLU A CA 1
ATOM 546 C C . GLU A 1 69 ? 19.420 -15.386 -18.275 1.00 91.31 69 GLU A C 1
ATOM 548 O O . GLU A 1 69 ? 18.934 -15.670 -17.181 1.00 91.31 69 GLU A O 1
ATOM 553 N N . ILE A 1 70 ? 18.810 -15.706 -19.421 1.00 89.69 70 ILE A N 1
ATOM 554 C CA . ILE A 1 70 ? 17.531 -16.434 -19.465 1.00 89.69 70 ILE A CA 1
ATOM 555 C C . ILE A 1 70 ? 17.661 -17.786 -18.751 1.00 89.69 70 ILE A C 1
ATOM 557 O O . ILE A 1 70 ? 16.816 -18.137 -17.928 1.00 89.69 70 ILE A O 1
ATOM 561 N N . THR A 1 71 ? 18.739 -18.528 -19.016 1.00 94.50 71 THR A N 1
ATOM 562 C CA . THR A 1 71 ? 18.994 -19.827 -18.369 1.00 94.50 71 THR A CA 1
ATOM 563 C C . THR A 1 71 ? 19.156 -19.669 -16.853 1.00 94.50 71 THR A C 1
ATOM 565 O O . THR A 1 71 ? 18.613 -20.458 -16.073 1.00 94.50 71 THR A O 1
ATOM 568 N N . ARG A 1 72 ? 19.862 -18.620 -16.412 1.00 92.94 72 ARG A N 1
ATOM 569 C CA . ARG A 1 72 ? 20.037 -18.289 -14.992 1.00 92.94 72 ARG A CA 1
ATOM 570 C C . ARG A 1 72 ? 18.698 -17.992 -14.320 1.00 92.94 72 ARG A C 1
ATOM 572 O O . ARG A 1 72 ? 18.414 -18.552 -13.262 1.00 92.94 72 ARG A O 1
ATOM 579 N N . GLN A 1 73 ? 17.860 -17.167 -14.945 1.00 89.69 73 GLN A N 1
ATOM 580 C CA . GLN A 1 73 ? 16.529 -16.827 -14.440 1.00 89.69 73 GLN A CA 1
ATOM 581 C C . GLN A 1 73 ? 15.620 -18.058 -14.352 1.00 89.69 73 GLN A C 1
ATOM 583 O O . GLN A 1 73 ? 14.991 -18.278 -13.319 1.00 89.69 73 GLN A O 1
ATOM 588 N N . GLN A 1 74 ? 15.610 -18.911 -15.381 1.00 90.88 74 GLN A N 1
ATOM 589 C CA . GLN A 1 74 ? 14.858 -20.171 -15.372 1.00 90.88 74 GLN A CA 1
ATOM 590 C C . GLN A 1 74 ? 15.300 -21.096 -14.233 1.00 90.88 74 GLN A C 1
ATOM 592 O O . GLN A 1 74 ? 14.457 -21.644 -13.526 1.00 90.88 74 GLN A O 1
ATOM 597 N N . THR A 1 75 ? 16.611 -21.214 -14.003 1.00 92.44 75 THR A N 1
ATOM 598 C CA . THR A 1 75 ? 17.159 -22.023 -12.903 1.00 92.44 75 THR A CA 1
ATOM 599 C C . THR A 1 75 ? 16.735 -21.475 -11.537 1.00 92.44 75 THR A C 1
ATOM 601 O O . THR A 1 75 ? 16.350 -22.248 -10.662 1.00 92.44 75 THR A O 1
ATOM 604 N N . MET A 1 76 ? 16.739 -20.148 -11.347 1.00 84.00 76 MET A N 1
ATOM 605 C CA . MET A 1 76 ? 16.260 -19.539 -10.099 1.00 84.00 76 MET A CA 1
ATOM 606 C C . MET A 1 76 ? 14.761 -19.762 -9.872 1.00 84.00 76 MET A C 1
ATOM 608 O O . MET A 1 76 ? 14.351 -20.031 -8.745 1.00 84.00 76 MET A O 1
ATOM 612 N N . ILE A 1 77 ? 13.943 -19.665 -10.924 1.00 86.12 77 ILE A N 1
ATOM 613 C CA . ILE A 1 77 ? 12.500 -19.936 -10.845 1.00 86.12 77 ILE A CA 1
ATOM 614 C C . ILE A 1 77 ? 12.255 -21.391 -10.436 1.00 86.12 77 ILE A C 1
ATOM 616 O O . ILE A 1 77 ? 11.429 -21.647 -9.562 1.00 86.12 77 ILE A O 1
ATOM 620 N N . GLU A 1 78 ? 12.979 -22.337 -11.031 1.00 91.81 78 GLU A N 1
ATOM 621 C CA . GLU A 1 78 ? 12.837 -23.757 -10.711 1.00 91.81 78 GLU A CA 1
ATOM 622 C C . GLU A 1 78 ? 13.248 -24.061 -9.264 1.00 91.81 78 GLU A C 1
ATOM 624 O O . GLU A 1 78 ? 12.532 -24.761 -8.549 1.00 91.81 78 GLU A O 1
ATOM 629 N N . LEU A 1 79 ? 14.338 -23.457 -8.783 1.00 90.00 79 LEU A N 1
ATOM 630 C CA . LEU A 1 79 ? 14.774 -23.598 -7.393 1.00 90.00 79 LEU A CA 1
ATOM 631 C C . LEU A 1 79 ? 13.731 -23.043 -6.405 1.00 90.00 79 LEU A C 1
ATOM 633 O O . LEU A 1 79 ? 13.399 -23.710 -5.426 1.00 90.00 79 LEU A O 1
ATOM 637 N N . LYS A 1 80 ? 13.138 -21.878 -6.701 1.00 84.00 80 LYS A N 1
ATOM 638 C CA . LYS A 1 80 ? 12.037 -21.307 -5.902 1.00 84.00 80 LYS A CA 1
ATOM 639 C C . LYS A 1 80 ? 10.797 -22.209 -5.888 1.00 84.00 80 LYS A C 1
ATOM 641 O O . LYS A 1 80 ? 10.152 -22.353 -4.848 1.00 84.00 80 LYS A O 1
ATOM 646 N N . LYS A 1 81 ? 10.455 -22.838 -7.020 1.00 87.00 81 LYS A N 1
ATOM 647 C CA . LYS A 1 81 ? 9.342 -23.802 -7.093 1.00 87.00 81 LYS A CA 1
ATOM 648 C C . LYS A 1 81 ? 9.599 -25.026 -6.218 1.00 87.00 81 LYS A C 1
ATOM 650 O O . LYS A 1 81 ? 8.701 -25.441 -5.490 1.00 87.00 81 LYS A O 1
ATOM 655 N N . GLN A 1 82 ? 10.815 -25.573 -6.253 1.00 91.69 82 GLN A N 1
ATOM 656 C CA . GLN A 1 82 ? 11.205 -26.711 -5.417 1.00 91.69 82 GLN A CA 1
ATOM 657 C C . GLN A 1 82 ? 11.157 -26.369 -3.924 1.00 91.69 82 GLN A C 1
ATOM 659 O O . GLN A 1 82 ? 10.643 -27.156 -3.131 1.00 91.69 82 GLN A O 1
ATOM 664 N N . GLU A 1 83 ? 11.632 -25.185 -3.537 1.00 87.94 83 GLU A N 1
ATOM 665 C CA . GLU A 1 83 ? 11.553 -24.705 -2.155 1.00 87.94 83 GLU A CA 1
ATOM 666 C C . GLU A 1 83 ? 10.101 -24.539 -1.688 1.00 87.94 83 GLU A C 1
ATOM 668 O O . GLU A 1 83 ? 9.733 -25.027 -0.620 1.00 87.94 83 GLU A O 1
ATOM 673 N N . THR A 1 84 ? 9.249 -23.943 -2.525 1.00 79.38 84 THR A N 1
ATOM 674 C CA . THR A 1 84 ? 7.816 -23.788 -2.235 1.00 79.38 84 THR A CA 1
ATOM 675 C C . THR A 1 84 ? 7.136 -25.148 -2.065 1.00 79.38 84 THR A C 1
ATOM 677 O O . THR A 1 84 ? 6.411 -25.362 -1.096 1.00 79.38 84 THR A O 1
ATOM 680 N N . ALA A 1 85 ? 7.411 -26.103 -2.959 1.00 85.94 85 ALA A N 1
ATOM 681 C CA . ALA A 1 85 ? 6.886 -27.462 -2.853 1.00 85.94 85 ALA A CA 1
ATOM 682 C C . ALA A 1 85 ? 7.351 -28.160 -1.563 1.00 85.94 85 ALA A C 1
ATOM 684 O O . ALA A 1 85 ? 6.560 -28.848 -0.917 1.00 85.94 85 ALA A O 1
ATOM 685 N N . ARG A 1 86 ? 8.608 -27.944 -1.146 1.00 91.06 86 ARG A N 1
ATOM 686 C CA . ARG A 1 86 ? 9.138 -28.463 0.123 1.00 91.06 86 ARG A CA 1
ATOM 687 C C . ARG A 1 86 ? 8.385 -27.894 1.327 1.00 91.06 86 ARG A C 1
ATOM 689 O O . ARG A 1 86 ? 8.008 -28.661 2.205 1.00 91.06 86 ARG A O 1
ATOM 696 N N . LEU A 1 87 ? 8.150 -26.581 1.356 1.00 77.75 87 LEU A N 1
ATOM 697 C CA . LEU A 1 87 ? 7.427 -25.911 2.445 1.00 77.75 87 LEU A CA 1
ATOM 698 C C . LEU A 1 87 ? 5.964 -26.365 2.534 1.00 77.75 87 LEU A C 1
ATOM 700 O O . LEU A 1 87 ? 5.448 -26.570 3.631 1.00 77.75 87 LEU A O 1
ATOM 704 N N . ILE A 1 88 ? 5.303 -26.580 1.391 1.00 75.81 88 ILE A N 1
ATOM 705 C CA . ILE A 1 88 ? 3.942 -27.137 1.350 1.00 75.81 88 ILE A CA 1
ATOM 706 C C . ILE A 1 88 ? 3.930 -28.554 1.936 1.00 75.81 88 ILE A C 1
ATOM 708 O O . ILE A 1 88 ? 3.120 -28.835 2.817 1.00 75.81 88 ILE A O 1
ATOM 712 N N . ALA A 1 89 ? 4.854 -29.421 1.510 1.00 86.06 89 ALA A N 1
ATOM 713 C CA . ALA A 1 89 ? 4.951 -30.784 2.030 1.00 86.06 89 ALA A CA 1
ATOM 714 C C . ALA A 1 89 ? 5.243 -30.815 3.543 1.00 86.06 89 ALA A C 1
ATOM 716 O O . ALA A 1 89 ? 4.683 -31.632 4.272 1.00 86.06 89 ALA A O 1
ATOM 717 N N . GLU A 1 90 ? 6.088 -29.905 4.035 1.00 80.88 90 GLU A N 1
ATOM 718 C CA . GLU A 1 90 ? 6.378 -29.752 5.464 1.00 80.88 90 GLU A CA 1
ATOM 719 C C . GLU A 1 90 ? 5.137 -29.309 6.254 1.00 80.88 90 GLU A C 1
ATOM 721 O O . GLU A 1 90 ? 4.810 -29.914 7.277 1.00 80.88 90 GLU A O 1
ATOM 726 N N . ARG A 1 91 ? 4.382 -28.325 5.744 1.00 73.38 91 ARG A N 1
ATOM 727 C CA . ARG A 1 91 ? 3.106 -27.887 6.331 1.00 73.38 91 ARG A CA 1
ATOM 728 C C . ARG A 1 91 ? 2.083 -29.020 6.387 1.00 73.38 91 ARG A C 1
ATOM 730 O O . ARG A 1 91 ? 1.444 -29.210 7.418 1.00 73.38 91 ARG A O 1
ATOM 737 N N . GLU A 1 92 ? 1.917 -29.779 5.306 1.00 78.12 92 GLU A N 1
ATOM 738 C CA . GLU A 1 92 ? 0.987 -30.915 5.268 1.00 78.12 92 GLU A CA 1
ATOM 739 C C . GLU A 1 92 ? 1.367 -31.995 6.287 1.00 78.12 92 GLU A C 1
ATOM 741 O O . GLU A 1 92 ? 0.500 -32.540 6.971 1.00 78.12 92 GLU A O 1
ATOM 746 N N . LEU A 1 93 ? 2.665 -32.257 6.455 1.00 81.31 93 LEU A N 1
ATOM 747 C CA . LEU A 1 93 ? 3.173 -33.206 7.440 1.00 81.31 93 LEU A CA 1
ATOM 748 C C . LEU A 1 93 ? 2.938 -32.726 8.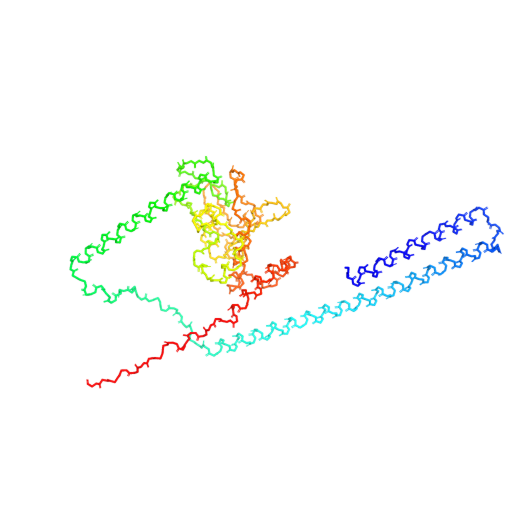883 1.00 81.31 93 LEU A C 1
ATOM 750 O O . LEU A 1 93 ? 2.603 -33.539 9.747 1.00 81.31 93 LEU A O 1
ATOM 754 N N . LEU A 1 94 ? 3.051 -31.421 9.149 1.00 66.94 94 LEU A N 1
ATOM 755 C CA . LEU A 1 94 ? 2.692 -30.822 10.442 1.00 66.94 94 LEU A CA 1
ATOM 756 C C . LEU A 1 94 ? 1.185 -30.922 10.721 1.00 66.94 94 LEU A C 1
ATOM 758 O O . LEU A 1 94 ? 0.790 -31.301 11.822 1.00 66.94 94 LEU A O 1
ATOM 762 N N . LEU A 1 95 ? 0.342 -30.672 9.716 1.00 65.44 95 LEU A N 1
ATOM 763 C CA . LEU A 1 95 ? -1.113 -30.811 9.835 1.00 65.44 95 LEU A CA 1
ATOM 764 C C . LEU A 1 95 ? -1.537 -32.265 10.097 1.00 65.44 95 LEU A C 1
ATOM 766 O O . LEU A 1 95 ? -2.430 -32.507 10.906 1.00 65.44 95 LEU A O 1
ATOM 770 N N . GLN A 1 96 ? -0.872 -33.245 9.477 1.00 73.06 96 GLN A N 1
ATOM 771 C CA . GLN A 1 96 ? -1.126 -34.669 9.734 1.00 73.06 96 GLN A CA 1
ATOM 772 C C . GLN A 1 96 ? -0.688 -35.117 11.137 1.00 73.06 96 GLN A C 1
ATOM 774 O O . GLN A 1 96 ? -1.274 -36.048 11.692 1.00 73.06 96 GLN A O 1
ATOM 779 N N . ARG A 1 97 ? 0.325 -34.468 11.727 1.00 68.50 97 ARG A N 1
ATOM 780 C CA . ARG A 1 97 ? 0.809 -34.770 13.086 1.00 68.50 97 ARG A CA 1
ATOM 781 C C . ARG A 1 97 ? -0.071 -34.194 14.200 1.00 68.50 97 ARG A C 1
ATOM 783 O O . ARG A 1 97 ? 0.010 -34.698 15.317 1.00 68.50 97 ARG A O 1
ATOM 790 N N . SER A 1 98 ? -0.954 -33.239 13.897 1.00 48.75 98 SER A N 1
ATOM 791 C CA . SER A 1 98 ? -1.873 -32.619 14.864 1.00 48.75 98 SER A CA 1
ATOM 792 C C . SER A 1 98 ? -3.346 -32.762 14.446 1.00 48.75 98 SER A C 1
ATOM 794 O O . SER A 1 98 ? -3.972 -31.782 14.044 1.00 48.75 98 SER A O 1
ATOM 796 N N . PRO A 1 99 ? -3.968 -33.951 14.585 1.00 48.28 99 PRO A N 1
ATOM 797 C CA . PRO A 1 99 ? -5.358 -34.174 14.177 1.00 48.28 99 PRO A CA 1
ATOM 798 C C . PRO A 1 99 ? -6.411 -33.541 15.113 1.00 48.28 99 PRO A C 1
ATOM 800 O O . PRO A 1 99 ? -7.596 -33.850 15.002 1.00 48.28 99 PRO A O 1
ATOM 803 N N . ALA A 1 100 ? -6.022 -32.656 16.037 1.00 47.56 100 ALA A N 1
ATOM 804 C CA . ALA A 1 100 ? -6.912 -32.112 17.061 1.00 47.56 100 ALA A CA 1
ATOM 805 C C . ALA A 1 100 ? -6.700 -30.608 17.307 1.00 47.56 100 ALA A C 1
ATOM 807 O O . ALA A 1 100 ? -6.285 -30.198 18.383 1.00 47.56 100 ALA A O 1
ATOM 808 N N . ILE A 1 101 ? -7.067 -29.768 16.337 1.00 48.06 101 ILE A N 1
ATOM 809 C CA . ILE A 1 101 ? -7.567 -28.416 16.647 1.00 48.06 101 ILE A CA 1
ATOM 810 C C . ILE A 1 101 ? -9.024 -28.351 16.185 1.00 48.06 101 ILE A C 1
ATOM 812 O O . ILE A 1 101 ? -9.442 -27.598 15.311 1.00 48.06 101 ILE A O 1
ATOM 816 N N . THR A 1 102 ? -9.833 -29.225 16.778 1.00 40.66 102 THR A N 1
ATOM 817 C CA . THR A 1 102 ? -11.265 -28.990 16.910 1.00 40.66 102 THR A CA 1
ATOM 818 C C . THR A 1 102 ? -11.450 -27.755 17.780 1.00 40.66 102 THR A C 1
ATOM 820 O O . THR A 1 102 ? -11.042 -27.794 18.933 1.00 40.66 102 THR A O 1
ATOM 823 N N . LYS A 1 103 ? -12.072 -26.708 17.220 1.00 40.12 103 LYS A N 1
ATOM 824 C CA . LYS A 1 103 ? -12.813 -25.631 17.903 1.00 40.12 103 LYS A CA 1
ATOM 825 C C . LYS A 1 103 ? -12.180 -25.132 19.206 1.00 40.12 103 LYS A C 1
ATOM 827 O O . LYS A 1 103 ? -12.300 -25.797 20.228 1.00 40.12 103 LYS A O 1
ATOM 832 N N . PHE A 1 104 ? -11.656 -23.904 19.197 1.00 32.25 104 PHE A N 1
ATOM 833 C CA . PHE A 1 104 ? -11.442 -23.133 20.426 1.00 32.25 104 PHE A CA 1
ATOM 834 C C . PHE A 1 104 ? -12.639 -23.334 21.375 1.00 32.25 104 PHE A C 1
ATOM 836 O O . PHE A 1 104 ? -13.747 -22.896 21.044 1.00 32.25 104 PHE A O 1
ATOM 843 N N . PRO A 1 105 ? -12.473 -23.995 22.535 1.00 35.97 105 PRO A N 1
ATOM 844 C CA . PRO A 1 105 ? -13.444 -23.841 23.589 1.00 35.97 105 PRO A CA 1
ATOM 845 C C . PRO A 1 105 ? -13.274 -22.397 24.044 1.00 35.97 105 PRO A C 1
ATOM 847 O O . PRO A 1 105 ? -12.249 -22.036 24.620 1.00 35.97 105 PRO A O 1
ATOM 850 N N . LEU A 1 106 ? -14.253 -21.550 23.720 1.00 34.28 106 LEU A N 1
ATOM 851 C CA . LEU A 1 106 ? -14.412 -20.272 24.397 1.00 34.28 106 LEU A CA 1
ATOM 852 C C . LEU A 1 106 ? -14.358 -20.582 25.890 1.00 34.28 106 LEU A C 1
ATOM 854 O O . LEU A 1 106 ? -15.237 -21.272 26.413 1.00 34.28 106 LEU A O 1
ATOM 858 N N . ALA A 1 107 ? -13.286 -20.145 26.549 1.00 33.88 107 ALA A N 1
ATOM 859 C CA . ALA A 1 107 ? -13.191 -20.262 27.987 1.00 33.88 107 ALA A CA 1
ATOM 860 C C . ALA A 1 107 ? -14.455 -19.604 28.567 1.00 33.88 107 ALA A C 1
ATOM 862 O O . ALA A 1 107 ? -14.767 -18.468 28.186 1.00 33.88 107 ALA A O 1
ATOM 863 N N . PRO A 1 108 ? -15.219 -20.283 29.443 1.00 39.62 108 PRO A N 1
ATOM 864 C CA . PRO A 1 108 ? -16.256 -19.593 30.190 1.00 39.62 108 PRO A CA 1
ATOM 865 C C . PRO A 1 108 ? -15.603 -18.401 30.905 1.00 39.62 108 PRO A C 1
ATOM 867 O O . PRO A 1 108 ? -14.434 -18.507 31.295 1.00 39.62 108 PRO A O 1
ATOM 870 N N . PRO A 1 109 ? -16.309 -17.262 31.036 1.00 38.19 109 PRO A N 1
ATOM 871 C CA . PRO A 1 109 ? -15.743 -16.030 31.566 1.00 38.19 109 PRO A CA 1
ATOM 872 C C . PRO A 1 109 ? -15.008 -16.333 32.868 1.00 38.19 109 PRO A C 1
ATOM 874 O O . PRO A 1 109 ? -15.609 -16.779 33.846 1.00 38.19 109 PRO A O 1
ATOM 877 N N . SER A 1 110 ? -13.688 -16.151 32.829 1.00 37.94 110 SER A N 1
ATOM 878 C CA . SER A 1 110 ? -12.789 -16.380 33.950 1.00 37.94 110 SER A CA 1
ATOM 879 C C . SER A 1 110 ? -13.216 -15.478 35.105 1.00 37.94 110 SER A C 1
ATOM 881 O O . SER A 1 110 ? -12.898 -14.290 35.139 1.00 37.94 110 SER A O 1
ATOM 883 N N . MET A 1 111 ? -13.979 -16.026 36.052 1.00 42.34 111 MET A N 1
ATOM 884 C CA . MET A 1 111 ? -14.029 -15.455 37.388 1.00 42.34 111 MET A CA 1
ATOM 885 C C . MET A 1 111 ? -12.715 -15.828 38.060 1.00 42.34 111 MET A C 1
ATOM 887 O O . MET A 1 111 ? -12.494 -16.981 38.431 1.00 42.34 111 MET A O 1
ATOM 891 N N . HIS A 1 112 ? -11.825 -14.847 38.161 1.00 42.19 112 HIS A N 1
ATOM 892 C CA . HIS A 1 112 ? -10.508 -15.021 38.750 1.00 42.19 112 HIS A CA 1
ATOM 893 C C . HIS A 1 112 ? -10.651 -15.542 40.203 1.00 42.19 112 HIS A C 1
ATOM 895 O O . HIS A 1 112 ? -11.396 -14.942 40.986 1.00 42.19 112 HIS A O 1
ATOM 901 N N . PRO A 1 113 ? -9.939 -16.611 40.614 1.00 46.50 113 PRO A N 1
ATOM 902 C CA . PRO A 1 113 ? -10.053 -17.214 41.954 1.00 46.50 113 PRO A CA 1
ATOM 903 C C . PRO A 1 113 ? -9.766 -16.259 43.129 1.00 46.50 113 PRO A C 1
ATOM 905 O O . PRO A 1 113 ? -10.088 -16.562 44.274 1.00 46.50 113 PRO A O 1
ATOM 908 N N . SER A 1 114 ? -9.180 -15.092 42.854 1.00 52.97 114 SER A N 1
ATOM 909 C CA . SER A 1 114 ? -8.846 -14.049 43.826 1.00 52.97 114 SER A CA 1
ATOM 910 C C . SER A 1 114 ? -10.039 -13.208 44.302 1.00 52.97 114 SER A C 1
ATOM 912 O O . SER A 1 114 ? -9.883 -12.434 45.241 1.00 52.97 114 SER A O 1
ATOM 914 N N . GLU A 1 115 ? -11.228 -13.332 43.701 1.00 48.28 115 GLU A N 1
ATOM 915 C CA . GLU A 1 115 ? -12.404 -12.549 44.125 1.00 48.28 115 GLU A CA 1
ATOM 916 C C . GLU A 1 115 ? -13.158 -13.167 45.328 1.00 48.28 115 GLU A C 1
ATOM 918 O O . GLU A 1 115 ? -14.001 -12.500 45.935 1.00 48.28 115 GLU A O 1
ATOM 923 N N . TYR A 1 116 ? -12.826 -14.403 45.733 1.00 51.78 116 TYR A N 1
ATOM 924 C CA . TYR A 1 116 ? -13.457 -15.104 46.867 1.00 51.78 116 TYR A CA 1
ATOM 925 C C . TYR A 1 116 ? -12.858 -14.771 48.241 1.00 51.78 116 TYR A C 1
ATOM 927 O O . TYR A 1 116 ? -13.521 -14.975 49.257 1.00 51.78 116 TYR A O 1
ATOM 935 N N . SER A 1 117 ? -11.639 -14.233 48.292 1.00 58.88 117 SER A N 1
ATOM 936 C CA . SER A 1 117 ? -10.944 -13.867 49.535 1.00 58.88 117 SER A CA 1
ATOM 937 C C . SER A 1 117 ? -11.193 -12.423 49.984 1.00 58.88 117 SER A C 1
ATOM 939 O O . SER A 1 117 ? -10.761 -12.044 51.069 1.00 58.88 117 SER A O 1
ATOM 941 N N . LEU A 1 118 ? -11.908 -11.621 49.186 1.00 64.94 118 LEU A N 1
ATOM 942 C CA . LEU A 1 118 ? -12.163 -10.211 49.478 1.00 64.94 118 LEU A CA 1
ATOM 943 C C . LEU A 1 118 ? -13.388 -10.026 50.384 1.00 64.94 118 LEU A C 1
ATOM 945 O O . LEU A 1 118 ? -14.502 -10.495 50.093 1.00 64.94 118 LEU A O 1
ATOM 949 N N . THR A 1 119 ? -13.207 -9.253 51.452 1.00 81.31 119 THR A N 1
ATOM 950 C CA . THR A 1 119 ? -14.295 -8.768 52.303 1.00 81.31 119 THR A CA 1
ATOM 951 C C . THR A 1 119 ? -15.289 -7.918 51.491 1.00 81.31 119 THR A C 1
ATOM 953 O O . THR A 1 119 ? -14.944 -7.367 50.438 1.00 81.31 119 THR A O 1
ATOM 956 N N . PRO A 1 120 ? -16.546 -7.764 51.949 1.00 76.44 120 PRO A N 1
ATOM 957 C CA . PRO A 1 120 ? -17.523 -6.897 51.283 1.00 76.44 120 PRO A CA 1
ATOM 958 C C . PRO A 1 120 ? -17.037 -5.449 51.080 1.00 76.44 120 PRO A C 1
ATOM 960 O O . PRO A 1 120 ? -17.344 -4.840 50.056 1.00 76.44 120 PRO A O 1
ATOM 963 N N . SER A 1 121 ? -16.240 -4.924 52.019 1.00 76.56 121 SER A N 1
ATOM 964 C CA . SER A 1 121 ? -15.628 -3.590 51.932 1.00 76.56 121 SER A CA 1
ATOM 965 C C . SER A 1 121 ? -14.575 -3.515 50.819 1.00 76.56 121 SER A C 1
ATOM 967 O O . SER A 1 121 ? -14.599 -2.605 49.992 1.00 76.56 121 SER A O 1
ATOM 969 N N . GLU A 1 122 ? -13.699 -4.516 50.712 1.00 76.38 122 GLU A N 1
ATOM 970 C CA . GLU A 1 122 ? -12.675 -4.574 49.660 1.00 76.38 122 GLU A CA 1
ATOM 971 C C . GLU A 1 122 ? -13.283 -4.748 48.264 1.00 76.38 122 GLU A C 1
ATOM 973 O O . GLU A 1 122 ? -12.808 -4.139 47.306 1.00 76.38 122 GLU A O 1
ATOM 978 N N . ARG A 1 123 ? -14.385 -5.501 48.137 1.00 75.06 123 ARG A N 1
ATOM 979 C CA . ARG A 1 123 ? -15.140 -5.603 46.876 1.00 75.06 123 ARG A CA 1
ATOM 980 C C . ARG A 1 123 ? -15.767 -4.275 46.458 1.00 75.06 123 ARG A C 1
ATOM 982 O O . ARG A 1 123 ? -15.745 -3.949 45.271 1.00 75.06 123 ARG A O 1
ATOM 989 N N . ALA A 1 124 ? -16.307 -3.505 47.404 1.00 77.00 124 ALA A N 1
ATOM 990 C CA . ALA A 1 124 ? -16.854 -2.179 47.122 1.00 77.00 124 ALA A CA 1
ATOM 991 C C . ALA A 1 124 ? -15.755 -1.211 46.654 1.00 77.00 124 ALA A C 1
ATOM 993 O O . ALA A 1 124 ? -15.917 -0.561 45.621 1.00 77.00 124 ALA A O 1
ATOM 994 N N . THR A 1 125 ? -14.609 -1.196 47.340 1.00 81.50 125 THR A N 1
ATOM 995 C CA . THR A 1 125 ? -13.443 -0.380 46.967 1.00 81.50 125 THR A CA 1
ATOM 996 C C . THR A 1 125 ? -12.872 -0.785 45.607 1.00 81.50 125 THR A C 1
ATOM 998 O O . THR A 1 125 ? -12.600 0.075 44.776 1.00 81.50 125 THR A O 1
ATOM 1001 N N . LEU A 1 126 ? -12.750 -2.086 45.318 1.00 78.88 126 LEU A N 1
ATOM 1002 C CA . LEU A 1 126 ? -12.288 -2.574 44.015 1.00 78.88 126 LEU A CA 1
ATOM 1003 C C . LEU A 1 126 ? -13.248 -2.176 42.887 1.00 78.88 126 LEU A C 1
ATOM 1005 O O . LEU A 1 126 ? -12.806 -1.767 41.814 1.00 78.88 126 LEU A O 1
ATOM 1009 N N . LYS A 1 127 ? -14.562 -2.271 43.119 1.00 79.81 127 LYS A N 1
ATOM 1010 C CA . LYS A 1 127 ? -15.583 -1.860 42.148 1.00 79.81 127 LYS A CA 1
ATOM 1011 C C . LYS A 1 127 ? -15.537 -0.354 41.886 1.00 79.81 127 LYS A C 1
ATOM 1013 O O . LYS A 1 127 ? -15.641 0.053 40.730 1.00 79.81 127 LYS A O 1
ATOM 1018 N N . GLU A 1 128 ? -15.344 0.452 42.927 1.00 83.44 128 GLU A N 1
ATOM 1019 C CA . GLU A 1 128 ? -15.209 1.904 42.793 1.00 83.44 128 GLU A CA 1
ATOM 1020 C C . GLU A 1 128 ? -13.901 2.288 42.091 1.00 83.44 128 GLU A C 1
ATOM 1022 O O . GLU A 1 128 ? -13.928 3.078 41.152 1.00 83.44 128 GLU A O 1
ATOM 1027 N N . ASN A 1 129 ? -12.780 1.641 42.415 1.00 80.56 129 ASN A N 1
ATOM 1028 C CA . ASN A 1 129 ? -11.514 1.834 41.704 1.00 80.56 129 ASN A CA 1
ATOM 1029 C C . ASN A 1 129 ? -11.635 1.463 40.219 1.00 80.56 129 ASN A C 1
ATOM 1031 O O . ASN A 1 129 ? -11.229 2.244 39.363 1.00 80.56 129 ASN A O 1
ATOM 1035 N N . ARG A 1 130 ? -12.275 0.329 39.887 1.00 79.25 130 ARG A N 1
ATOM 1036 C CA . ARG A 1 130 ? -12.569 -0.055 38.491 1.00 79.25 130 ARG A CA 1
ATOM 1037 C C . ARG A 1 130 ? -13.428 1.002 37.784 1.00 79.25 130 ARG A C 1
ATOM 1039 O O . ARG A 1 130 ? -13.222 1.260 36.600 1.00 79.25 130 ARG A O 1
ATOM 1046 N N . ARG A 1 131 ? -14.380 1.627 38.486 1.00 79.50 131 ARG A N 1
ATOM 1047 C CA . ARG A 1 131 ? -15.222 2.705 37.943 1.00 79.50 131 ARG A CA 1
ATOM 1048 C C . ARG A 1 131 ? -14.428 3.992 37.707 1.00 79.50 131 ARG A C 1
ATOM 1050 O O . ARG A 1 131 ? -14.549 4.568 36.630 1.00 79.50 131 ARG A O 1
ATOM 1057 N N . ILE A 1 132 ? -13.614 4.421 38.672 1.00 77.44 132 ILE A N 1
ATOM 1058 C CA . ILE A 1 132 ? -12.739 5.599 38.557 1.00 77.44 132 ILE A CA 1
ATOM 1059 C C . ILE A 1 132 ? -11.752 5.411 37.404 1.00 77.44 132 ILE 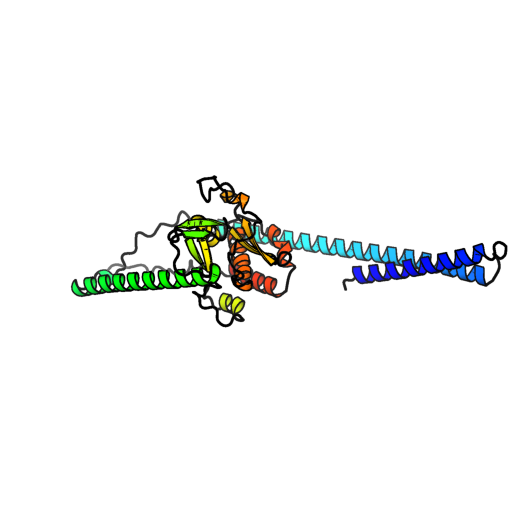A C 1
ATOM 1061 O O . ILE A 1 132 ? -11.601 6.302 36.573 1.00 77.44 132 ILE A O 1
ATOM 1065 N N . GLU A 1 133 ? -11.128 4.239 37.312 1.00 73.19 133 GLU A N 1
ATOM 1066 C CA . GLU A 1 133 ? -10.206 3.889 36.234 1.00 73.19 133 GLU A CA 1
ATOM 1067 C C . GLU A 1 133 ? -10.899 3.913 34.866 1.00 73.19 133 GLU A C 1
ATOM 1069 O O . GLU A 1 133 ? -10.382 4.496 33.914 1.00 73.19 133 GLU A O 1
ATOM 1074 N N . LYS A 1 134 ? -12.110 3.346 34.769 1.00 75.44 134 LYS A N 1
ATOM 1075 C CA . LYS A 1 134 ? -12.919 3.400 33.546 1.00 75.44 134 LYS A CA 1
ATOM 1076 C C . LYS A 1 134 ? -13.256 4.841 33.146 1.00 75.44 134 LYS A C 1
ATOM 1078 O O . LYS A 1 134 ? -13.178 5.166 31.963 1.00 75.44 134 LYS A O 1
ATOM 1083 N N . ASN A 1 135 ? -13.607 5.696 34.108 1.00 74.06 135 ASN A N 1
ATOM 1084 C CA . ASN A 1 135 ? -13.900 7.107 33.852 1.00 74.06 135 ASN A CA 1
ATOM 1085 C C . ASN A 1 135 ? -12.652 7.861 33.369 1.00 74.06 135 ASN A C 1
ATOM 1087 O O . ASN A 1 135 ? -12.728 8.532 32.347 1.00 74.06 135 ASN A O 1
ATOM 1091 N N . ARG A 1 136 ? -11.497 7.675 34.024 1.00 72.19 136 ARG A N 1
ATOM 1092 C CA . ARG A 1 136 ? -10.220 8.280 33.600 1.00 72.19 136 ARG A CA 1
ATOM 1093 C C . ARG A 1 136 ? -9.848 7.889 32.173 1.00 72.19 136 ARG A C 1
ATOM 1095 O O . ARG A 1 136 ? -9.637 8.761 31.345 1.00 72.19 136 ARG A O 1
ATOM 1102 N N . ARG A 1 137 ? -9.891 6.591 31.850 1.00 73.81 137 ARG A N 1
ATOM 1103 C CA . ARG A 1 137 ? -9.625 6.104 30.484 1.00 73.81 137 ARG A CA 1
ATOM 1104 C C . ARG A 1 137 ? -10.584 6.701 29.455 1.00 73.81 137 ARG A C 1
ATOM 1106 O O . ARG A 1 137 ? -10.181 6.965 28.328 1.00 73.81 137 ARG A O 1
ATOM 1113 N N . SER A 1 138 ? -11.849 6.901 29.826 1.00 78.06 138 SER A N 1
ATOM 1114 C CA . SER A 1 138 ? -12.838 7.553 28.961 1.00 78.06 138 SER A CA 1
ATOM 1115 C C . SER A 1 138 ? -12.517 9.034 28.731 1.00 78.06 138 SER A C 1
ATOM 1117 O O . SER A 1 138 ? -12.701 9.522 27.617 1.00 78.06 138 SER A O 1
ATOM 1119 N N . ASP A 1 139 ? -12.067 9.754 29.757 1.00 77.94 139 ASP A N 1
ATOM 1120 C CA . ASP A 1 139 ? -11.711 11.171 29.645 1.00 77.94 139 ASP A CA 1
ATOM 1121 C C . ASP A 1 139 ? -10.434 11.360 28.820 1.00 77.94 139 ASP A C 1
ATOM 1123 O O . ASP A 1 139 ? -10.442 12.145 27.869 1.00 77.94 139 ASP A O 1
ATOM 1127 N N . ASP A 1 140 ? -9.405 10.549 29.081 1.00 79.75 140 ASP A N 1
ATOM 1128 C CA . ASP A 1 140 ? -8.179 10.491 28.280 1.00 79.75 140 ASP A CA 1
ATOM 1129 C C . ASP A 1 140 ? -8.519 10.193 26.812 1.00 79.75 140 ASP A C 1
ATOM 1131 O O . ASP A 1 140 ? -8.103 10.902 25.895 1.00 79.75 140 ASP A O 1
ATOM 1135 N N . TYR A 1 141 ? -9.369 9.187 26.569 1.00 79.50 141 TYR A N 1
ATOM 1136 C CA . TYR A 1 141 ? -9.798 8.829 25.219 1.00 79.50 141 TYR A CA 1
ATOM 1137 C C . TYR A 1 141 ? -10.473 9.998 24.487 1.00 79.50 141 TYR A C 1
ATOM 1139 O O . TYR A 1 141 ? -10.216 10.214 23.300 1.00 79.50 141 TYR A O 1
ATOM 1147 N N . ARG A 1 142 ? -11.333 10.762 25.169 1.00 82.44 142 ARG A N 1
ATOM 1148 C CA . ARG A 1 142 ? -12.006 11.932 24.584 1.00 82.44 142 ARG A CA 1
ATOM 1149 C C . ARG A 1 142 ? -11.032 13.067 24.303 1.00 82.44 142 ARG A C 1
ATOM 1151 O O . ARG A 1 142 ? -11.164 13.716 23.266 1.00 82.44 142 ARG A O 1
ATOM 1158 N N . GLN A 1 143 ? -10.085 13.306 25.206 1.00 84.94 143 GLN A N 1
ATOM 1159 C CA . GLN A 1 143 ? -9.074 14.340 25.036 1.00 84.94 143 GLN A CA 1
ATOM 1160 C C . GLN A 1 143 ? -8.204 14.044 23.816 1.00 84.94 143 GLN A C 1
ATOM 1162 O O . GLN A 1 143 ? -8.154 14.857 22.896 1.00 84.94 143 GLN A O 1
ATOM 1167 N N . PHE A 1 144 ? -7.611 12.854 23.752 1.00 85.44 144 PHE A N 1
ATOM 1168 C CA . PHE A 1 144 ? -6.755 12.493 22.630 1.00 85.44 144 PHE A CA 1
ATOM 1169 C C . PHE A 1 144 ? -7.526 12.459 21.302 1.00 85.44 144 PHE A C 1
ATOM 1171 O O . PHE A 1 144 ? -6.996 12.848 20.268 1.00 85.44 144 PHE A O 1
ATOM 1178 N N . LYS A 1 145 ? -8.809 12.065 21.310 1.00 88.38 145 LYS A N 1
ATOM 1179 C CA . LYS A 1 145 ? -9.670 12.174 20.120 1.00 88.38 145 LYS A CA 1
ATOM 1180 C C . LYS A 1 145 ? -9.827 13.611 19.645 1.00 88.38 145 LYS A C 1
ATOM 1182 O O . LYS A 1 145 ? -9.714 13.871 18.452 1.00 88.38 145 LYS A O 1
ATOM 1187 N N . ALA A 1 146 ? -10.045 14.543 20.567 1.00 88.44 146 ALA A N 1
ATOM 1188 C CA . ALA A 1 146 ? -10.113 15.958 20.233 1.00 88.44 146 ALA A CA 1
ATOM 1189 C C . ALA A 1 146 ? -8.773 16.497 19.701 1.00 88.44 146 ALA A C 1
ATOM 1191 O O . ALA A 1 146 ? -8.789 17.323 18.793 1.00 88.44 146 ALA A O 1
ATOM 1192 N N . GLU A 1 147 ? -7.638 16.022 20.220 1.00 89.94 147 GLU A N 1
ATOM 1193 C CA . GLU A 1 147 ? -6.298 16.380 19.731 1.00 89.94 147 GLU A CA 1
ATOM 1194 C C . GLU A 1 147 ? -6.045 15.855 18.311 1.00 89.94 147 GLU A C 1
ATOM 1196 O O . GLU A 1 147 ? -5.572 16.604 17.459 1.00 89.94 147 GLU A O 1
ATOM 1201 N N . THR A 1 148 ? -6.425 14.609 18.011 1.00 91.06 148 THR A N 1
ATOM 1202 C CA . THR A 1 148 ? -6.319 14.049 16.653 1.00 91.06 148 THR A CA 1
ATOM 1203 C C . THR A 1 148 ? -7.219 14.788 15.658 1.00 91.06 148 THR A C 1
ATOM 1205 O O . THR A 1 148 ? -6.790 15.089 14.547 1.00 91.06 148 THR A O 1
ATOM 1208 N N . ILE A 1 149 ? -8.450 15.135 16.053 1.00 92.12 149 ILE A N 1
ATOM 1209 C CA . ILE A 1 149 ? -9.350 15.939 15.211 1.00 92.12 149 ILE A CA 1
ATOM 1210 C C . ILE A 1 149 ? -8.744 17.321 14.963 1.00 92.12 149 ILE A C 1
ATOM 1212 O O . ILE A 1 149 ? -8.692 17.762 13.819 1.00 92.12 149 ILE A O 1
ATOM 1216 N N . LEU A 1 150 ? -8.233 17.985 16.003 1.00 92.12 150 LEU A N 1
ATOM 1217 C CA . LEU A 1 150 ? -7.567 19.276 15.852 1.00 92.12 150 LEU A CA 1
ATOM 1218 C C . LEU A 1 150 ? -6.394 19.193 14.875 1.00 92.12 150 LEU A C 1
ATOM 1220 O O . LEU A 1 150 ? -6.256 20.063 14.021 1.00 92.12 150 LEU A O 1
ATOM 1224 N N . TYR A 1 151 ? -5.580 18.145 14.985 1.00 92.94 151 TYR A N 1
ATOM 1225 C CA . TYR A 1 151 ? -4.414 17.937 14.138 1.00 92.94 151 TYR A CA 1
ATOM 1226 C C . TYR A 1 151 ? -4.776 17.827 12.649 1.00 92.94 151 TYR A C 1
ATOM 1228 O O . TYR A 1 151 ? -4.154 18.491 11.822 1.00 92.94 151 TYR A O 1
ATOM 1236 N N . TYR A 1 152 ? -5.793 17.034 12.298 1.00 93.56 152 TYR A N 1
ATOM 1237 C CA . TYR A 1 152 ? -6.159 16.792 10.895 1.00 93.56 152 TYR A CA 1
ATOM 1238 C C . TYR A 1 152 ? -7.139 17.807 10.305 1.00 93.56 152 TYR A C 1
ATOM 1240 O O . TYR A 1 152 ? -7.062 18.120 9.118 1.00 93.56 152 TYR A O 1
ATOM 1248 N N . TYR A 1 153 ? -8.058 18.323 11.120 1.00 91.88 153 TYR A N 1
ATOM 1249 C CA . TYR A 1 153 ? -9.161 19.177 10.671 1.00 91.88 153 TYR A CA 1
ATOM 1250 C C . TYR A 1 153 ? -8.949 20.653 11.024 1.00 91.88 153 TYR A C 1
ATOM 1252 O O . TYR A 1 153 ? -9.676 21.500 10.515 1.00 91.88 153 TYR A O 1
ATOM 1260 N N . GLY A 1 154 ? -7.995 20.985 11.902 1.00 89.44 154 GLY A N 1
ATOM 1261 C CA . GLY A 1 154 ? -7.791 22.353 12.391 1.00 89.44 154 GLY A CA 1
ATOM 1262 C C . GLY A 1 154 ? -8.923 22.859 13.293 1.00 89.44 154 GLY A C 1
ATOM 1263 O O . GLY A 1 154 ? -9.047 24.062 13.517 1.00 89.44 154 GLY A O 1
ATOM 1264 N N . LYS A 1 155 ? -9.773 21.958 13.801 1.00 84.62 155 LYS A N 1
ATOM 1265 C CA . LYS A 1 155 ? -10.975 22.301 14.566 1.00 84.62 155 LYS A CA 1
ATOM 1266 C C . LYS A 1 155 ? -11.019 21.585 15.908 1.00 84.62 155 LYS A C 1
ATOM 1268 O O . LYS A 1 155 ? -10.705 20.404 16.018 1.00 84.62 155 LYS A O 1
ATOM 1273 N N . HIS A 1 156 ? -11.476 22.294 16.935 1.00 72.19 156 HIS A N 1
ATOM 1274 C CA . HIS A 1 156 ? -11.729 21.709 18.247 1.00 72.19 156 HIS A CA 1
ATOM 1275 C C . HIS A 1 156 ? -13.182 21.248 18.357 1.00 72.19 156 HIS A C 1
ATOM 1277 O O . HIS A 1 156 ? -14.085 22.070 18.259 1.00 72.19 156 HIS A O 1
ATOM 1283 N N . LYS A 1 157 ? -13.383 19.962 18.675 1.00 68.38 157 LYS A N 1
ATOM 1284 C CA . LYS A 1 157 ? -14.677 19.384 19.089 1.00 68.38 157 LYS A CA 1
ATOM 1285 C C . LYS A 1 157 ? -15.826 19.670 18.109 1.00 68.38 157 LYS A C 1
ATOM 1287 O O . LYS A 1 157 ? -16.680 20.512 18.375 1.00 68.38 157 LYS A O 1
ATOM 1292 N N . GLU A 1 158 ? -15.892 18.904 17.026 1.00 78.19 158 GLU A N 1
ATOM 1293 C CA . GLU A 1 158 ? -17.066 18.890 16.146 1.00 78.19 158 GLU A CA 1
ATOM 1294 C C . GLU A 1 158 ? -18.043 17.765 16.519 1.00 78.19 158 GLU A C 1
ATOM 1296 O O . GLU A 1 158 ? -17.645 16.723 17.053 1.00 78.19 158 GLU A O 1
ATOM 1301 N N . ASN A 1 159 ? -19.333 17.979 16.242 1.00 86.19 159 ASN A N 1
ATOM 1302 C CA . ASN A 1 159 ? -20.370 16.950 16.395 1.00 86.19 159 ASN A CA 1
ATOM 1303 C C . ASN A 1 159 ? -20.286 15.892 15.295 1.00 86.19 159 ASN A C 1
ATOM 1305 O O . ASN A 1 159 ? -20.673 14.743 15.513 1.00 86.19 159 ASN A O 1
ATOM 1309 N N . THR A 1 160 ? -19.777 16.298 14.141 1.00 90.88 160 THR A N 1
ATOM 1310 C CA . THR A 1 160 ? -19.585 15.485 12.954 1.00 90.88 160 THR A CA 1
ATOM 1311 C C . THR A 1 160 ? -18.194 15.739 12.392 1.00 90.88 160 THR A C 1
ATOM 1313 O O . THR A 1 160 ? -17.673 16.845 12.511 1.00 90.88 160 THR A O 1
ATOM 1316 N N . ILE A 1 161 ? -17.577 14.718 11.810 1.00 91.69 161 ILE A N 1
ATOM 1317 C CA . ILE A 1 161 ? -16.310 14.829 11.083 1.00 91.69 161 ILE A CA 1
ATOM 1318 C C . ILE A 1 161 ? -16.374 13.940 9.851 1.00 91.69 161 ILE A C 1
ATOM 1320 O O . ILE A 1 161 ? -17.151 12.986 9.804 1.00 91.69 161 ILE A O 1
ATOM 1324 N N . ARG A 1 162 ? -15.560 14.259 8.846 1.00 91.25 162 ARG A N 1
ATOM 1325 C CA . ARG A 1 162 ? -15.461 13.411 7.663 1.00 91.25 162 ARG A CA 1
ATOM 1326 C C . ARG A 1 162 ? -14.624 12.175 7.969 1.00 91.25 162 ARG A C 1
ATOM 1328 O O . ARG A 1 162 ? -13.666 12.233 8.734 1.00 91.25 162 ARG A O 1
ATOM 1335 N N . ASP A 1 163 ? -15.018 11.049 7.411 1.00 91.50 163 ASP A N 1
ATOM 1336 C CA . ASP A 1 163 ? -14.197 9.848 7.408 1.00 91.50 163 ASP A CA 1
ATOM 1337 C C . ASP A 1 163 ? -13.047 10.010 6.404 1.00 91.50 163 ASP A C 1
ATOM 1339 O O . ASP A 1 163 ? -13.242 10.545 5.309 1.00 91.50 163 ASP A O 1
ATOM 1343 N N . MET A 1 164 ? -11.844 9.567 6.776 1.00 95.00 164 MET A N 1
ATOM 1344 C CA . MET A 1 164 ? -10.658 9.748 5.932 1.00 95.00 164 MET A CA 1
ATOM 1345 C C . MET A 1 164 ? -10.664 8.872 4.681 1.00 95.00 164 MET A C 1
ATOM 1347 O O . MET A 1 164 ? -9.993 9.225 3.719 1.00 95.00 164 MET A O 1
ATOM 1351 N N . LEU A 1 165 ? -11.395 7.755 4.660 1.00 92.25 165 LEU A N 1
ATOM 1352 C CA . LEU A 1 165 ? -11.482 6.911 3.469 1.00 92.25 165 LEU A CA 1
ATOM 1353 C C . LEU A 1 165 ? -12.602 7.387 2.541 1.00 92.25 165 LEU A C 1
ATOM 1355 O O . LEU A 1 165 ? -12.385 7.628 1.360 1.00 92.25 165 LEU A O 1
ATOM 1359 N N . THR A 1 166 ? -13.799 7.558 3.091 1.00 88.56 166 THR A N 1
ATOM 1360 C CA . THR A 1 166 ? -15.015 7.789 2.310 1.00 88.56 166 THR A CA 1
ATOM 1361 C C . THR A 1 166 ? -15.311 9.258 2.025 1.00 88.56 166 THR A C 1
ATOM 1363 O O . THR A 1 166 ? -16.105 9.563 1.136 1.00 88.56 166 THR A O 1
ATOM 1366 N N . ASN A 1 167 ? -14.691 10.189 2.762 1.00 91.25 167 ASN A N 1
ATOM 1367 C CA . ASN A 1 167 ? -14.990 11.628 2.734 1.00 91.25 167 ASN A CA 1
ATOM 1368 C C . ASN A 1 167 ? -16.430 11.994 3.148 1.00 91.25 167 ASN A C 1
ATOM 1370 O O . ASN A 1 167 ? -16.867 13.135 2.951 1.00 91.25 167 ASN A O 1
ATOM 1374 N N . ILE A 1 168 ? -17.177 11.045 3.711 1.00 89.00 168 ILE A N 1
ATOM 1375 C CA . ILE A 1 168 ? -18.553 11.236 4.174 1.00 89.00 168 ILE A CA 1
ATOM 1376 C C . ILE A 1 168 ? -18.525 11.773 5.597 1.00 89.00 168 ILE A C 1
ATOM 1378 O O . ILE A 1 168 ? -17.669 11.412 6.401 1.00 89.00 168 ILE A O 1
ATOM 1382 N N . GLU A 1 169 ? -19.456 12.666 5.907 1.00 90.19 169 GLU A N 1
ATOM 1383 C CA . GLU A 1 169 ? -19.583 13.264 7.227 1.00 90.19 169 GLU A CA 1
ATOM 1384 C C . GLU A 1 169 ? -20.392 12.360 8.165 1.00 90.19 169 GLU A C 1
ATOM 1386 O O . GLU A 1 169 ? -21.563 12.075 7.920 1.00 90.19 169 GLU A O 1
ATOM 1391 N N . PHE A 1 170 ? -19.769 11.942 9.264 1.00 88.31 170 PHE A N 1
ATOM 1392 C CA . PHE A 1 170 ? -20.367 11.073 10.270 1.00 88.31 170 PHE A CA 1
ATOM 1393 C C . PHE A 1 170 ? -20.379 11.738 11.642 1.00 88.31 170 PHE A C 1
ATOM 1395 O O . PHE A 1 170 ? -19.514 12.569 11.930 1.00 88.31 170 PHE A O 1
ATOM 1402 N N . PRO A 1 171 ? -21.296 11.344 12.546 1.00 90.56 171 PRO A N 1
ATOM 1403 C CA . PRO A 1 171 ? -21.201 11.718 13.948 1.00 90.56 171 PRO A CA 1
ATOM 1404 C C . PRO A 1 171 ? -19.827 11.356 14.516 1.00 90.56 171 PRO A C 1
ATOM 1406 O O . PRO A 1 171 ? -19.370 10.221 14.400 1.00 90.56 171 PRO A O 1
ATOM 1409 N N . THR A 1 172 ? -19.194 12.281 15.234 1.00 90.06 172 THR A N 1
ATOM 1410 C CA . THR A 1 172 ? -17.863 12.068 15.827 1.00 90.06 172 THR A CA 1
ATOM 1411 C C . THR A 1 172 ? -17.815 10.838 16.740 1.00 90.06 172 THR A C 1
ATOM 1413 O O . THR A 1 172 ? -16.745 10.330 17.043 1.00 90.06 172 THR A O 1
ATOM 1416 N N . GLN A 1 173 ? -18.956 10.337 17.214 1.00 87.44 173 GLN A N 1
ATOM 1417 C CA . GLN A 1 173 ? -19.051 9.147 18.060 1.00 87.44 173 GLN A CA 1
ATOM 1418 C C . GLN A 1 173 ? -18.710 7.846 17.320 1.00 87.44 173 GLN A C 1
ATOM 1420 O O . GLN A 1 173 ? -18.119 6.980 17.955 1.00 87.44 173 GLN A O 1
ATOM 1425 N N . VAL A 1 174 ? -19.039 7.742 16.027 1.00 88.69 174 VAL A N 1
ATOM 1426 C CA . VAL A 1 174 ? -18.834 6.533 15.199 1.00 88.69 174 VAL A CA 1
ATOM 1427 C C . VAL A 1 174 ? -17.535 6.568 14.393 1.00 88.69 174 VAL A C 1
ATOM 1429 O O . VAL A 1 174 ? -17.198 5.612 13.709 1.00 88.69 174 VAL A O 1
ATOM 1432 N N . ILE A 1 175 ? -16.788 7.672 14.470 1.00 91.62 175 ILE A N 1
ATOM 1433 C CA . ILE A 1 175 ? -15.440 7.762 13.908 1.00 91.62 175 ILE A CA 1
ATOM 1434 C C . ILE A 1 175 ? -14.434 7.408 14.983 1.00 91.62 175 ILE A C 1
ATOM 1436 O O . ILE A 1 175 ? -14.380 8.051 16.027 1.00 91.62 175 ILE A O 1
ATOM 1440 N N . HIS A 1 176 ? -13.613 6.412 14.742 1.00 91.25 176 HIS A N 1
ATOM 1441 C CA . HIS A 1 176 ? -12.628 5.909 15.669 1.00 91.25 176 HIS A CA 1
ATOM 1442 C C . HIS A 1 176 ? -11.232 6.434 15.364 1.00 91.25 176 HIS A C 1
ATOM 1444 O O . HIS A 1 176 ? -10.959 7.005 14.312 1.00 91.25 176 HIS A O 1
ATOM 1450 N N . ARG A 1 177 ? -10.356 6.292 16.358 1.00 90.44 177 ARG A N 1
ATOM 1451 C CA . ARG A 1 177 ? -8.933 6.574 16.217 1.00 90.44 177 ARG A CA 1
ATOM 1452 C C . ARG A 1 177 ? -8.223 5.252 16.023 1.00 90.44 177 ARG A C 1
ATOM 1454 O O . ARG A 1 177 ? -7.868 4.613 17.012 1.00 90.44 177 ARG A O 1
ATOM 1461 N N . SER A 1 178 ? -8.029 4.889 14.768 1.00 92.19 178 SER A N 1
ATOM 1462 C CA . SER A 1 178 ? -7.303 3.680 14.425 1.00 92.19 178 SER A CA 1
ATOM 1463 C C . SER A 1 178 ? -5.807 3.957 14.530 1.00 92.19 178 SER A C 1
ATOM 1465 O O . SER A 1 178 ? -5.272 4.843 13.853 1.00 92.19 178 SER A O 1
ATOM 1467 N N . HIS A 1 179 ? -5.133 3.235 15.425 1.00 90.75 179 HIS A N 1
ATOM 1468 C CA . HIS A 1 179 ? -3.681 3.293 15.564 1.00 90.75 179 HIS A CA 1
ATOM 1469 C C . HIS A 1 179 ? -3.018 2.645 14.348 1.00 90.75 179 HIS A C 1
ATOM 1471 O O . HIS A 1 179 ? -3.240 1.470 14.065 1.00 90.75 179 HIS A O 1
ATOM 1477 N N . ILE A 1 180 ? -2.119 3.371 13.687 1.00 91.31 180 ILE A N 1
ATOM 1478 C CA . ILE A 1 180 ? -1.304 2.823 12.595 1.00 91.31 180 ILE A CA 1
ATOM 1479 C C . ILE A 1 180 ? -0.294 1.819 13.175 1.00 91.31 180 ILE A C 1
ATOM 1481 O O . ILE A 1 180 ? -0.191 0.682 12.722 1.00 91.31 180 ILE A O 1
ATOM 1485 N N . TYR A 1 181 ? 0.417 2.221 14.228 1.00 85.56 181 TYR A N 1
ATOM 1486 C CA . TYR A 1 181 ? 1.281 1.373 15.040 1.00 85.56 181 TYR A CA 1
ATOM 1487 C C . TYR A 1 181 ? 0.588 1.018 16.355 1.00 85.56 181 TYR A C 1
ATOM 1489 O O . TYR A 1 181 ? 0.323 1.887 17.195 1.00 85.56 181 TYR A O 1
ATOM 1497 N N . GLN A 1 182 ? 0.298 -0.270 16.536 1.00 80.38 182 GLN A N 1
ATOM 1498 C CA . GLN A 1 182 ? -0.457 -0.772 17.680 1.00 80.38 182 GLN A CA 1
ATOM 1499 C C . GLN A 1 182 ? 0.432 -1.010 18.906 1.00 80.38 182 GLN A C 1
ATOM 1501 O O . GLN A 1 182 ? 1.577 -1.437 18.818 1.00 80.38 182 GLN A O 1
ATOM 1506 N N . ALA A 1 183 ? -0.134 -0.804 20.096 1.00 70.88 183 ALA A N 1
ATOM 1507 C CA . ALA A 1 183 ? 0.582 -0.982 21.363 1.00 70.88 183 ALA A CA 1
ATOM 1508 C C . ALA A 1 183 ? 0.998 -2.429 21.655 1.00 70.88 183 ALA A C 1
ATOM 1510 O O . ALA A 1 183 ? 1.938 -2.670 22.410 1.00 70.88 183 ALA A O 1
ATOM 1511 N N . SER A 1 184 ? 0.270 -3.390 21.087 1.00 72.06 184 SER A N 1
ATOM 1512 C CA . SER A 1 184 ? 0.604 -4.814 21.135 1.00 72.06 184 SER A CA 1
ATOM 1513 C C . SER A 1 184 ? 1.916 -5.124 20.415 1.00 72.06 184 SER A C 1
ATOM 1515 O O . SER A 1 184 ? 2.506 -6.169 20.666 1.00 72.06 184 SER A O 1
ATOM 1517 N N . TRP A 1 185 ? 2.408 -4.214 19.571 1.00 71.62 185 TRP A N 1
ATOM 1518 C CA . TRP A 1 185 ? 3.655 -4.366 18.828 1.00 71.62 185 TRP A CA 1
ATOM 1519 C C . TRP A 1 185 ? 4.880 -3.868 19.598 1.00 71.62 185 TRP A C 1
ATOM 1521 O O . TRP A 1 185 ? 5.938 -3.688 19.020 1.00 71.62 185 TRP A O 1
ATOM 1531 N N . ASN A 1 186 ? 4.796 -3.713 20.921 1.00 58.91 186 ASN A N 1
ATOM 1532 C CA . ASN A 1 186 ? 5.928 -3.356 21.789 1.00 58.91 186 ASN A CA 1
ATOM 1533 C C . ASN A 1 186 ? 6.991 -4.473 21.961 1.00 58.91 186 ASN A C 1
ATOM 1535 O O . ASN A 1 186 ? 7.724 -4.477 22.950 1.00 58.91 186 ASN A O 1
ATOM 1539 N N . ASP A 1 187 ? 7.093 -5.422 21.026 1.00 58.97 187 ASP A N 1
ATOM 1540 C CA . ASP A 1 187 ? 8.211 -6.371 20.987 1.00 58.97 187 ASP A CA 1
ATOM 1541 C C . ASP A 1 187 ? 9.490 -5.615 20.600 1.00 58.97 187 ASP A C 1
ATOM 1543 O O . ASP A 1 187 ? 9.495 -4.791 19.683 1.00 58.97 187 ASP A O 1
ATOM 1547 N N . GLN A 1 188 ? 10.594 -5.919 21.282 1.00 54.53 188 GLN A N 1
ATOM 1548 C CA . GLN A 1 188 ? 11.912 -5.323 21.059 1.00 54.53 188 GLN A CA 1
ATOM 1549 C C . GLN A 1 188 ? 12.346 -5.388 19.582 1.00 54.53 188 GLN A C 1
ATOM 1551 O O . GLN A 1 188 ? 13.081 -4.526 19.110 1.00 54.53 188 GLN A O 1
ATOM 1556 N N . LYS A 1 189 ? 11.850 -6.375 18.828 1.00 53.97 189 LYS A N 1
ATOM 1557 C CA . LYS A 1 189 ? 12.125 -6.538 17.393 1.00 53.97 189 LYS A CA 1
ATOM 1558 C C . LYS A 1 189 ? 11.321 -5.592 16.498 1.00 53.97 189 LYS A C 1
ATOM 1560 O O . LYS A 1 189 ? 11.861 -5.118 15.507 1.00 53.97 189 LYS A O 1
ATOM 1565 N N . PHE A 1 190 ? 10.065 -5.288 16.834 1.00 59.25 190 PHE A N 1
ATOM 1566 C CA . PHE A 1 190 ? 9.294 -4.238 16.152 1.00 59.25 190 PHE A CA 1
ATOM 1567 C C . PHE A 1 190 ? 9.870 -2.864 16.467 1.00 59.25 190 PHE A C 1
ATOM 1569 O O . PHE A 1 190 ? 10.024 -2.030 15.578 1.00 59.25 190 PHE A O 1
ATOM 1576 N N . ILE A 1 191 ? 10.270 -2.676 17.724 1.00 57.38 191 ILE A N 1
ATOM 1577 C CA . ILE A 1 191 ? 10.944 -1.472 18.184 1.00 57.38 191 ILE A CA 1
ATOM 1578 C C . ILE A 1 191 ? 12.229 -1.253 17.377 1.00 57.38 191 ILE A C 1
ATOM 1580 O O . ILE A 1 191 ? 12.381 -0.164 16.859 1.00 57.38 191 ILE A O 1
ATOM 1584 N N . GLN A 1 192 ? 13.065 -2.267 17.114 1.00 56.62 192 GLN A N 1
ATOM 1585 C CA . GLN A 1 192 ? 14.262 -2.137 16.254 1.00 56.62 192 GLN A CA 1
ATOM 1586 C C . GLN A 1 192 ? 13.973 -1.707 14.804 1.00 56.62 192 GLN A C 1
ATOM 1588 O O . GLN A 1 192 ? 14.744 -0.960 14.201 1.00 56.62 192 GLN A O 1
ATOM 1593 N N . LEU A 1 193 ? 12.845 -2.136 14.236 1.00 56.12 193 LEU A N 1
ATOM 1594 C CA . LEU A 1 193 ? 12.418 -1.739 12.887 1.00 56.12 193 LEU A CA 1
ATOM 1595 C C . LEU A 1 193 ? 11.932 -0.274 12.845 1.00 56.12 193 LEU A C 1
ATOM 1597 O O . LEU A 1 193 ? 12.038 0.421 11.825 1.00 56.12 193 LEU A O 1
ATOM 1601 N N . VAL A 1 194 ? 11.452 0.213 13.990 1.00 57.66 194 VAL A N 1
ATOM 1602 C CA . VAL A 1 194 ? 10.886 1.550 14.211 1.00 57.66 194 VAL A CA 1
ATOM 1603 C C . VAL A 1 194 ? 11.871 2.481 14.962 1.00 57.66 194 VAL A C 1
ATOM 1605 O O . VAL A 1 194 ? 11.656 3.684 15.010 1.00 57.66 194 VAL A O 1
ATOM 1608 N N . GLU A 1 195 ? 13.011 1.983 15.462 1.00 49.38 195 GLU A N 1
ATOM 1609 C CA . GLU A 1 195 ? 13.885 2.595 16.498 1.00 49.38 195 GLU A CA 1
ATOM 1610 C C . GLU A 1 195 ? 14.557 3.907 16.079 1.00 49.38 195 GLU A C 1
ATOM 1612 O O . GLU A 1 195 ? 15.001 4.686 16.915 1.00 49.38 195 GLU A O 1
ATOM 1617 N N . ASN A 1 196 ? 14.565 4.205 14.781 1.00 53.84 196 ASN A N 1
ATOM 1618 C CA . ASN A 1 196 ? 15.015 5.492 14.249 1.00 53.84 196 ASN A CA 1
ATOM 1619 C C . ASN A 1 196 ? 13.889 6.540 14.188 1.00 53.84 196 ASN A C 1
ATOM 1621 O O . ASN A 1 196 ? 13.976 7.468 13.385 1.00 53.84 196 ASN A O 1
ATOM 1625 N N . ILE A 1 197 ? 12.807 6.375 14.952 1.00 56.12 197 ILE A N 1
ATOM 1626 C CA . ILE A 1 197 ? 11.729 7.357 15.036 1.00 56.12 197 ILE A CA 1
ATOM 1627 C C . ILE A 1 197 ? 11.750 8.042 16.412 1.00 56.12 197 ILE A C 1
ATOM 1629 O O . ILE A 1 197 ? 11.141 7.541 17.360 1.00 56.12 197 ILE A O 1
ATOM 1633 N N . PRO A 1 198 ? 12.445 9.185 16.551 1.00 47.44 198 PRO A N 1
ATOM 1634 C CA . PRO A 1 198 ? 12.311 10.009 17.742 1.00 47.44 198 PRO A CA 1
ATOM 1635 C C . PRO A 1 198 ? 10.874 10.558 17.837 1.00 47.44 198 PRO A C 1
ATOM 1637 O O . PRO A 1 198 ? 10.292 10.971 16.836 1.00 47.44 198 PRO A O 1
ATOM 1640 N N . ASP A 1 199 ? 10.314 10.563 19.048 1.00 50.91 199 ASP A N 1
ATOM 1641 C CA . ASP A 1 199 ? 9.098 11.296 19.445 1.00 50.91 199 ASP A CA 1
ATOM 1642 C C . ASP A 1 199 ? 7.712 10.841 18.948 1.00 50.91 199 ASP A C 1
ATOM 1644 O O . ASP A 1 199 ? 6.739 11.581 19.115 1.00 50.91 199 ASP A O 1
ATOM 1648 N N . ILE A 1 200 ? 7.526 9.611 18.458 1.00 56.44 200 ILE A N 1
ATOM 1649 C CA . ILE A 1 200 ? 6.151 9.089 18.339 1.00 56.44 200 ILE A CA 1
ATOM 1650 C C . ILE A 1 200 ? 5.731 8.459 19.664 1.00 56.44 200 ILE A C 1
ATOM 1652 O O . ILE A 1 200 ? 6.045 7.309 19.970 1.00 56.44 200 ILE A O 1
ATOM 1656 N N . THR A 1 201 ? 4.966 9.207 20.456 1.00 60.47 201 THR A N 1
ATOM 1657 C CA . THR A 1 201 ? 4.173 8.597 21.524 1.00 60.47 201 THR A CA 1
ATOM 1658 C C . THR A 1 201 ? 3.111 7.694 20.893 1.00 60.47 201 THR A C 1
ATOM 1660 O O . THR A 1 201 ? 2.547 8.021 19.850 1.00 60.47 201 THR A O 1
ATOM 1663 N N . LYS A 1 202 ? 2.803 6.559 21.534 1.00 68.31 202 LYS A N 1
ATOM 1664 C CA . LYS A 1 202 ? 1.722 5.638 21.128 1.00 68.31 202 LYS A CA 1
ATOM 1665 C C . LYS A 1 202 ? 0.438 6.378 20.723 1.00 68.31 202 LYS A C 1
ATOM 1667 O O . LYS A 1 202 ? -0.230 5.961 19.783 1.00 68.31 202 LYS A O 1
ATOM 1672 N N . ASP A 1 203 ? 0.130 7.472 21.417 1.00 75.25 203 ASP A N 1
ATOM 1673 C CA . ASP A 1 203 ? -1.099 8.248 21.259 1.00 75.25 203 ASP A CA 1
ATOM 1674 C C . ASP A 1 203 ? -0.913 9.582 20.505 1.00 75.25 203 ASP A C 1
ATOM 1676 O O . ASP A 1 203 ? -1.780 10.453 20.551 1.00 75.25 203 ASP A O 1
ATOM 1680 N N . SER A 1 204 ? 0.199 9.741 19.782 1.00 85.25 204 SER A N 1
ATOM 1681 C CA . SER A 1 204 ? 0.452 10.879 18.895 1.00 85.25 204 SER A CA 1
ATOM 1682 C C . SER A 1 204 ? -0.565 10.921 17.739 1.00 85.25 204 SER A C 1
ATOM 1684 O O . SER A 1 204 ? -0.823 9.883 17.125 1.00 85.25 204 SER A O 1
ATOM 1686 N N . PRO A 1 205 ? -1.103 12.103 17.367 1.00 89.62 205 PRO A N 1
ATOM 1687 C CA . PRO A 1 205 ? -1.978 12.252 16.200 1.00 89.62 205 PRO A CA 1
ATOM 1688 C C . PRO A 1 205 ? -1.387 11.709 14.892 1.00 89.62 205 PRO A C 1
ATOM 1690 O O . PRO A 1 205 ? -2.123 11.193 14.057 1.00 89.62 205 PRO A O 1
ATOM 1693 N N . GLN A 1 206 ? -0.063 11.765 14.735 1.00 89.75 206 GLN A N 1
ATOM 1694 C CA . GLN A 1 206 ? 0.649 11.252 13.565 1.00 89.75 206 GLN A CA 1
ATOM 1695 C C . GLN A 1 206 ? 0.644 9.717 13.441 1.00 89.75 206 GLN A C 1
ATOM 1697 O O . GLN A 1 206 ? 0.950 9.193 12.368 1.00 89.75 206 GLN A O 1
ATOM 1702 N N . ASN A 1 207 ? 0.321 9.004 14.525 1.00 90.56 207 ASN A N 1
ATOM 1703 C CA . ASN A 1 207 ? 0.146 7.550 14.576 1.00 90.56 207 ASN A CA 1
ATOM 1704 C C . ASN A 1 207 ? -1.336 7.135 14.451 1.00 90.56 207 ASN A C 1
ATOM 1706 O O . ASN A 1 207 ? -1.696 6.002 14.760 1.00 90.56 207 ASN A O 1
ATOM 1710 N N . MET A 1 208 ? -2.217 8.053 14.053 1.00 92.38 208 MET A N 1
ATOM 1711 C CA . MET A 1 208 ? -3.661 7.833 14.063 1.00 92.38 208 MET A CA 1
ATOM 1712 C C . MET A 1 208 ? -4.272 8.119 12.702 1.00 92.38 208 MET A C 1
ATOM 1714 O O . MET A 1 208 ? -3.901 9.090 12.042 1.00 92.38 208 MET A O 1
ATOM 1718 N N . LEU A 1 209 ? -5.287 7.337 12.359 1.00 94.88 209 LEU A N 1
ATOM 1719 C CA . LEU A 1 209 ? -6.260 7.647 11.320 1.00 94.88 209 LEU A CA 1
ATOM 1720 C C . LEU A 1 209 ? -7.643 7.806 11.955 1.00 94.88 209 LEU A C 1
ATOM 1722 O O . LEU A 1 209 ? -7.969 7.138 12.938 1.00 94.88 209 LEU A O 1
ATOM 1726 N N . LEU A 1 210 ? -8.445 8.716 11.405 1.00 94.56 210 LEU A N 1
ATOM 1727 C CA . LEU A 1 210 ? -9.835 8.919 11.806 1.00 94.56 210 LEU A CA 1
ATOM 1728 C C . LEU A 1 210 ? -10.734 8.173 10.824 1.00 94.56 210 LEU A C 1
ATOM 1730 O O . LEU A 1 210 ? -10.996 8.673 9.731 1.00 94.56 210 LEU A O 1
ATOM 1734 N N . LEU A 1 211 ? -11.151 6.971 11.222 1.00 94.19 211 LEU A N 1
ATOM 1735 C CA . LEU A 1 211 ? -11.877 6.025 10.373 1.00 94.19 211 LEU A CA 1
ATOM 1736 C C . LEU A 1 211 ? -13.250 5.703 10.960 1.00 94.19 211 LEU A C 1
ATOM 1738 O O . LEU A 1 211 ? -13.388 5.579 12.173 1.00 94.19 211 LEU A O 1
ATOM 1742 N N . HIS A 1 212 ? -14.263 5.549 10.120 1.00 92.62 212 HIS A N 1
ATOM 1743 C CA . HIS A 1 212 ? -15.561 5.008 10.519 1.00 92.62 212 HIS A CA 1
ATOM 1744 C C . HIS A 1 212 ? -15.419 3.587 11.088 1.00 92.62 212 HIS A C 1
ATOM 1746 O O . HIS A 1 212 ? -14.542 2.847 10.647 1.00 92.62 212 HIS A O 1
ATOM 1752 N N . ASP A 1 213 ? -16.271 3.199 12.043 1.00 89.94 213 ASP A N 1
ATOM 1753 C CA . ASP A 1 213 ? -16.178 1.923 12.779 1.00 89.94 213 ASP A CA 1
ATOM 1754 C C . ASP A 1 213 ? -15.997 0.691 11.869 1.00 89.94 213 ASP A C 1
ATOM 1756 O O . ASP A 1 213 ? -15.091 -0.115 12.072 1.00 89.94 213 ASP A O 1
ATOM 1760 N N . HIS A 1 214 ? -16.787 0.599 10.803 1.00 89.44 214 HIS A N 1
ATOM 1761 C CA . HIS A 1 214 ? -16.715 -0.478 9.826 1.00 89.44 214 HIS A CA 1
ATOM 1762 C C . HIS A 1 214 ? -15.366 -0.468 9.090 1.00 89.44 214 HIS A C 1
ATOM 1764 O O . HIS A 1 214 ? -14.735 -1.506 8.918 1.00 89.44 214 HIS A O 1
ATOM 1770 N N . VAL A 1 215 ? -14.882 0.707 8.683 1.00 92.00 215 VAL A N 1
ATOM 1771 C CA . VAL A 1 215 ? -13.599 0.836 7.976 1.00 92.00 215 VAL A CA 1
ATOM 1772 C C . VAL A 1 215 ? -12.435 0.484 8.905 1.00 92.00 215 VAL A C 1
ATOM 1774 O O . VAL A 1 215 ? -11.534 -0.252 8.501 1.00 92.00 215 VAL A O 1
ATOM 1777 N N . GLU A 1 216 ? -12.472 0.961 10.154 1.00 94.12 216 GLU A N 1
ATOM 1778 C CA . GLU A 1 216 ? -11.492 0.619 11.187 1.00 94.12 216 GLU A CA 1
ATOM 1779 C C . GLU A 1 216 ? -11.407 -0.898 11.371 1.00 94.12 216 GLU A C 1
ATOM 1781 O O . GLU A 1 216 ? -10.308 -1.443 11.338 1.00 94.12 216 GLU A O 1
ATOM 1786 N N . GLU A 1 217 ? -12.538 -1.597 11.492 1.00 92.62 217 GLU A N 1
ATOM 1787 C CA . GLU A 1 217 ? -12.558 -3.050 11.691 1.00 92.62 217 GLU A CA 1
ATOM 1788 C C . GLU A 1 217 ? -11.837 -3.808 10.561 1.00 92.62 217 GLU A C 1
ATOM 1790 O O . GLU A 1 217 ? -11.025 -4.710 10.812 1.00 92.62 217 GLU A O 1
ATOM 1795 N N . LYS A 1 218 ? -12.085 -3.431 9.300 1.00 94.19 218 LYS A N 1
ATOM 1796 C CA . LYS A 1 218 ? -11.441 -4.067 8.137 1.00 94.19 218 LYS A CA 1
ATOM 1797 C C . LYS A 1 218 ? -9.954 -3.725 8.042 1.00 94.19 218 LYS A C 1
ATOM 1799 O O . LYS A 1 218 ? -9.135 -4.571 7.676 1.00 94.19 218 LYS A O 1
ATOM 1804 N N . TYR A 1 219 ? -9.582 -2.504 8.409 1.00 93.88 219 TYR A N 1
ATOM 1805 C CA . TYR A 1 219 ? -8.188 -2.075 8.445 1.00 93.88 219 TYR A CA 1
ATOM 1806 C C . TYR A 1 219 ? -7.389 -2.743 9.577 1.00 93.88 219 TYR A C 1
ATOM 1808 O O . TYR A 1 219 ? -6.249 -3.183 9.375 1.00 93.88 219 TYR A O 1
ATOM 1816 N N . ASP A 1 220 ? -7.996 -2.887 10.756 1.00 90.75 220 ASP A N 1
ATOM 1817 C CA . ASP A 1 220 ? -7.382 -3.511 11.926 1.00 90.75 220 ASP A CA 1
ATOM 1818 C C . ASP A 1 220 ? -7.202 -5.021 11.755 1.00 90.75 220 ASP A C 1
ATOM 1820 O O . ASP A 1 220 ? -6.201 -5.578 12.215 1.00 90.75 220 ASP A O 1
ATOM 1824 N N . SER A 1 221 ? -8.132 -5.671 11.053 1.00 89.44 221 SER A N 1
ATOM 1825 C CA . SER A 1 221 ? -8.107 -7.108 10.762 1.00 89.44 221 SER A CA 1
ATOM 1826 C C . SER A 1 221 ? -7.198 -7.509 9.593 1.00 89.44 221 SER A C 1
ATOM 1828 O O . SER A 1 221 ? -7.028 -8.708 9.353 1.00 89.44 221 SER A O 1
ATOM 1830 N N . GLY A 1 222 ? -6.598 -6.539 8.894 1.00 90.75 222 GLY A N 1
ATOM 1831 C CA . GLY A 1 222 ? -5.719 -6.775 7.745 1.00 90.75 222 GLY A CA 1
ATOM 1832 C C . GLY A 1 222 ? -6.460 -7.123 6.449 1.00 90.75 222 GLY A C 1
ATOM 1833 O O . GLY A 1 222 ? -5.852 -7.675 5.538 1.00 90.75 222 GLY A O 1
ATOM 1834 N N . GLN A 1 223 ? -7.760 -6.829 6.363 1.00 93.44 223 GLN A N 1
ATOM 1835 C CA . GLN A 1 223 ? -8.552 -6.987 5.135 1.00 93.44 223 GLN A CA 1
ATOM 1836 C C . GLN A 1 223 ? -8.375 -5.795 4.181 1.00 93.44 223 GLN A C 1
ATOM 1838 O O . GLN A 1 223 ? -8.545 -5.945 2.971 1.00 93.44 223 GLN A O 1
ATOM 1843 N N . LEU A 1 224 ? -7.989 -4.635 4.722 1.00 93.44 224 LEU A N 1
ATOM 1844 C CA . LEU A 1 224 ? -7.585 -3.446 3.974 1.00 93.44 224 LEU A CA 1
ATOM 1845 C C . LEU A 1 224 ? -6.117 -3.111 4.214 1.00 93.44 224 LEU A C 1
ATOM 1847 O O . LEU A 1 224 ? -5.524 -3.436 5.244 1.00 93.44 224 LEU A O 1
ATOM 1851 N N . LEU A 1 225 ? -5.562 -2.371 3.274 1.00 92.88 225 LEU A N 1
ATOM 1852 C CA . LEU A 1 225 ? -4.222 -1.826 3.277 1.00 92.88 225 LEU A CA 1
ATOM 1853 C C . LEU A 1 225 ? -4.308 -0.325 3.037 1.00 92.88 225 LEU A C 1
ATOM 1855 O O . LEU A 1 225 ? -5.089 0.112 2.206 1.00 92.88 225 LEU A O 1
ATOM 1859 N N . ILE A 1 226 ? -3.484 0.454 3.730 1.00 95.00 226 ILE A N 1
ATOM 1860 C CA . ILE A 1 226 ? -3.227 1.843 3.354 1.00 95.00 226 ILE A CA 1
ATOM 1861 C C . ILE A 1 226 ? -1.740 1.938 3.067 1.00 95.00 226 ILE A C 1
ATOM 1863 O O . ILE A 1 226 ? -0.929 1.578 3.922 1.00 95.00 226 ILE A O 1
ATOM 1867 N N . GLU A 1 227 ? -1.387 2.395 1.877 1.00 93.06 227 GLU A N 1
ATOM 1868 C CA . GLU A 1 227 ? -0.009 2.600 1.450 1.00 93.06 227 GLU A CA 1
ATOM 1869 C C . GLU A 1 227 ? 0.247 4.061 1.104 1.00 93.06 227 GLU A C 1
ATOM 1871 O O . GLU A 1 227 ? -0.678 4.859 0.990 1.00 93.06 227 GLU A O 1
ATOM 1876 N N . PHE A 1 228 ? 1.520 4.434 1.025 1.00 91.88 228 PHE A N 1
ATOM 1877 C CA . PHE A 1 228 ? 1.922 5.748 0.549 1.00 91.88 228 PHE A CA 1
ATOM 1878 C C . PHE A 1 228 ? 2.517 5.570 -0.841 1.00 91.88 228 PHE A C 1
ATOM 1880 O O . PHE A 1 228 ? 3.569 4.941 -0.958 1.00 91.88 228 PHE A O 1
ATOM 1887 N N . ASP A 1 229 ? 1.842 6.110 -1.846 1.00 89.31 229 ASP A N 1
ATOM 1888 C CA . ASP A 1 229 ? 2.289 6.118 -3.232 1.00 89.31 229 ASP A CA 1
ATOM 1889 C C . ASP A 1 229 ? 3.290 7.270 -3.425 1.00 89.31 229 ASP A C 1
ATOM 1891 O O . ASP A 1 229 ? 2.970 8.441 -3.209 1.00 89.31 229 ASP A O 1
ATOM 1895 N N . GLU A 1 230 ? 4.535 6.932 -3.767 1.00 85.31 230 GLU A N 1
ATOM 1896 C CA . GLU A 1 230 ? 5.622 7.902 -3.963 1.00 85.31 230 GLU A CA 1
ATOM 1897 C C . GLU A 1 230 ? 5.452 8.719 -5.252 1.00 85.31 230 GLU A C 1
ATOM 1899 O O . GLU A 1 230 ? 5.928 9.852 -5.307 1.00 85.31 230 GLU A O 1
ATOM 1904 N N . ASP A 1 231 ? 4.765 8.184 -6.267 1.00 86.56 231 ASP A N 1
ATOM 1905 C CA . ASP A 1 231 ? 4.585 8.862 -7.554 1.00 86.56 231 ASP A CA 1
ATOM 1906 C C . ASP A 1 231 ? 3.532 9.971 -7.456 1.00 86.56 231 ASP A C 1
ATOM 1908 O O . ASP A 1 231 ? 3.691 11.056 -8.025 1.00 86.56 231 ASP A O 1
ATOM 1912 N N . THR A 1 232 ? 2.444 9.702 -6.732 1.00 89.81 232 THR A N 1
ATOM 1913 C CA . THR A 1 232 ? 1.342 10.657 -6.530 1.00 89.81 232 THR A CA 1
ATOM 1914 C C . THR A 1 232 ? 1.482 11.478 -5.249 1.00 89.81 232 THR A C 1
ATOM 1916 O O . THR A 1 232 ? 0.812 12.498 -5.093 1.00 89.81 232 THR A O 1
ATOM 1919 N N . GLU A 1 233 ? 2.374 11.068 -4.346 1.00 91.19 233 GLU A N 1
ATOM 1920 C CA . GLU A 1 233 ? 2.481 11.556 -2.970 1.00 91.19 233 GLU A CA 1
ATOM 1921 C C . GLU A 1 233 ? 1.180 11.412 -2.151 1.00 91.19 233 GLU A C 1
ATOM 1923 O O . GLU A 1 233 ? 0.942 12.158 -1.189 1.00 91.19 233 GLU A O 1
ATOM 1928 N N . GLU A 1 234 ? 0.335 10.438 -2.497 1.00 94.06 234 GLU A N 1
ATOM 1929 C CA . GLU A 1 234 ? -0.953 10.194 -1.849 1.00 94.06 234 GLU A CA 1
ATOM 1930 C C . GLU A 1 234 ? -0.928 8.964 -0.931 1.00 94.06 234 GLU A C 1
ATOM 1932 O O . GLU A 1 234 ? -0.109 8.055 -1.054 1.00 94.06 234 GLU A O 1
ATOM 1937 N N . PHE A 1 235 ? -1.842 8.939 0.042 1.00 95.81 235 PHE A N 1
ATOM 1938 C CA . PHE A 1 235 ? -2.080 7.754 0.865 1.00 95.81 235 PHE A CA 1
ATOM 1939 C C . PHE A 1 235 ? -3.231 6.980 0.244 1.00 95.81 235 PHE A C 1
ATOM 1941 O O . PHE A 1 235 ? -4.341 7.495 0.249 1.00 95.81 235 PHE A O 1
ATOM 1948 N N . VAL A 1 236 ? -2.993 5.785 -0.277 1.00 95.56 236 VAL A N 1
ATOM 1949 C CA . VAL A 1 236 ? -3.958 5.038 -1.091 1.00 95.56 236 VAL A CA 1
ATOM 1950 C C . VAL A 1 236 ? -4.464 3.820 -0.326 1.00 95.56 236 VAL A C 1
ATOM 1952 O O . VAL A 1 236 ? -3.692 3.130 0.338 1.00 95.56 236 VAL A O 1
ATOM 1955 N N . CYS A 1 237 ? -5.773 3.574 -0.380 1.00 95.06 237 CYS A N 1
ATOM 1956 C CA . CYS A 1 237 ? -6.392 2.388 0.203 1.00 95.06 237 CYS A CA 1
ATOM 1957 C C . CYS A 1 237 ? -6.433 1.242 -0.812 1.00 95.06 237 CYS A C 1
ATOM 1959 O O . CYS A 1 237 ? -6.799 1.466 -1.961 1.00 95.06 237 CYS A O 1
ATOM 1961 N N . HIS A 1 238 ? -6.134 0.019 -0.377 1.00 94.62 238 HIS A N 1
ATOM 1962 C CA . HIS A 1 238 ? -6.281 -1.192 -1.178 1.00 94.62 238 HIS A CA 1
ATOM 1963 C C . HIS A 1 238 ? -7.026 -2.290 -0.432 1.00 94.62 238 HIS A C 1
ATOM 1965 O O . HIS A 1 238 ? -6.833 -2.497 0.770 1.00 94.62 238 HIS A O 1
ATOM 1971 N N . ILE A 1 239 ? -7.833 -3.048 -1.165 1.00 95.00 239 ILE A N 1
ATOM 1972 C CA . ILE A 1 239 ? -8.502 -4.238 -0.647 1.00 95.00 239 ILE A CA 1
ATOM 1973 C C . ILE A 1 239 ? -7.566 -5.435 -0.766 1.00 95.00 239 ILE A C 1
ATOM 1975 O O . ILE A 1 239 ? -7.146 -5.817 -1.856 1.00 95.00 239 ILE A O 1
ATOM 1979 N N . LEU A 1 240 ? -7.278 -6.071 0.370 1.00 93.12 240 LEU A N 1
ATOM 1980 C CA . LEU A 1 240 ? -6.529 -7.325 0.405 1.00 93.12 240 LEU A CA 1
ATOM 1981 C C . LEU A 1 240 ? -7.471 -8.532 0.389 1.00 93.12 240 LEU A C 1
ATOM 1983 O O . LEU A 1 240 ? -7.197 -9.518 -0.285 1.00 93.12 240 LEU A O 1
ATOM 1987 N N . ASP A 1 241 ? -8.592 -8.456 1.107 1.00 94.81 241 ASP A N 1
ATOM 1988 C CA . ASP A 1 241 ? -9.602 -9.514 1.143 1.00 94.81 241 ASP A CA 1
ATOM 1989 C C . ASP A 1 241 ? -10.748 -9.220 0.171 1.00 94.81 241 ASP A C 1
ATOM 1991 O O . ASP A 1 241 ? -11.661 -8.453 0.459 1.00 94.81 241 ASP A O 1
ATOM 1995 N N . GLN A 1 242 ? -10.750 -9.879 -0.985 1.00 93.44 242 GLN A N 1
ATOM 1996 C CA . GLN A 1 242 ? -11.790 -9.670 -1.998 1.00 93.44 242 GLN A CA 1
ATOM 1997 C C . GLN A 1 242 ? -13.204 -10.060 -1.527 1.00 93.44 242 GLN A C 1
ATOM 1999 O O . GLN A 1 242 ? -14.187 -9.660 -2.153 1.00 93.44 242 GLN A O 1
ATOM 2004 N N . SER A 1 243 ? -13.350 -10.800 -0.419 1.00 93.19 243 SER A N 1
ATOM 2005 C CA . SER A 1 243 ? -14.674 -11.114 0.134 1.00 93.19 243 SER A CA 1
ATOM 2006 C C . SER A 1 243 ? -15.413 -9.881 0.664 1.00 93.19 243 SER A C 1
ATOM 2008 O O . SER A 1 243 ? -16.645 -9.875 0.641 1.00 93.19 243 SER A O 1
ATOM 2010 N N . ILE A 1 244 ? -14.687 -8.820 1.045 1.00 93.88 244 ILE A N 1
ATOM 2011 C CA . ILE A 1 244 ? -15.284 -7.589 1.579 1.00 93.88 244 ILE A CA 1
ATOM 2012 C C . ILE A 1 244 ? -15.624 -6.555 0.502 1.00 93.88 244 ILE A C 1
ATOM 2014 O O . ILE A 1 244 ? -16.287 -5.569 0.802 1.00 93.88 244 ILE A O 1
ATOM 2018 N N . ALA A 1 245 ? -15.219 -6.767 -0.756 1.00 91.81 245 ALA A N 1
ATOM 2019 C CA . ALA A 1 245 ? -15.343 -5.770 -1.824 1.00 91.81 245 ALA A CA 1
ATOM 2020 C C . ALA A 1 245 ? -16.778 -5.236 -1.989 1.00 91.81 245 ALA A C 1
ATOM 2022 O O . ALA A 1 245 ? -16.991 -4.034 -2.120 1.00 91.81 245 ALA A O 1
ATOM 2023 N N . LYS A 1 246 ? -17.773 -6.126 -1.893 1.00 90.56 246 LYS A N 1
ATOM 2024 C CA . LYS A 1 246 ? -19.202 -5.793 -2.032 1.00 90.56 246 LYS A CA 1
ATOM 2025 C C . LYS A 1 246 ? -19.902 -5.486 -0.708 1.00 90.56 246 LYS A C 1
ATOM 2027 O O . LYS A 1 246 ? -21.119 -5.298 -0.701 1.00 90.56 246 LYS A O 1
ATOM 2032 N N . GLU A 1 247 ? -19.181 -5.498 0.411 1.00 90.75 247 GLU A N 1
ATOM 2033 C CA . GLU A 1 247 ? -19.750 -5.101 1.695 1.00 90.75 247 GLU A CA 1
ATOM 2034 C C . GLU A 1 247 ? -20.021 -3.595 1.702 1.00 90.75 247 GLU A C 1
ATOM 2036 O O . GLU A 1 247 ? -19.259 -2.803 1.148 1.00 90.75 247 GLU A O 1
ATOM 2041 N N . LEU A 1 248 ? -21.139 -3.210 2.318 1.00 86.00 248 LEU A N 1
ATOM 2042 C CA . LEU A 1 248 ? -21.564 -1.819 2.411 1.00 86.00 248 LEU A CA 1
ATOM 2043 C C . LEU A 1 248 ? -20.856 -1.133 3.576 1.00 86.00 248 LEU A C 1
ATOM 2045 O O . LEU A 1 248 ? -20.994 -1.561 4.723 1.00 86.00 248 LEU A O 1
ATOM 2049 N N . ILE A 1 249 ? -20.172 -0.029 3.285 1.00 81.75 249 ILE A N 1
ATOM 2050 C CA . ILE A 1 249 ? -19.608 0.862 4.301 1.00 81.75 249 ILE A CA 1
ATOM 2051 C C . ILE A 1 249 ? -20.727 1.723 4.892 1.00 81.75 249 ILE A C 1
ATOM 2053 O O . ILE A 1 249 ? -20.834 1.876 6.108 1.00 81.75 249 ILE A O 1
ATOM 2057 N N . PHE A 1 250 ? -21.584 2.267 4.022 1.00 75.19 250 PHE A N 1
ATOM 2058 C CA . PHE A 1 250 ? -22.668 3.173 4.387 1.00 75.19 250 PHE A CA 1
ATOM 2059 C C . PHE A 1 250 ? -23.831 3.079 3.390 1.00 75.19 250 PHE A C 1
ATOM 2061 O O . PHE A 1 250 ? -23.629 2.696 2.241 1.00 75.19 250 PHE A O 1
ATOM 2068 N N . VAL A 1 251 ? -25.056 3.376 3.842 1.00 60.91 251 VAL A N 1
ATOM 2069 C CA . VAL A 1 251 ? -26.298 3.062 3.102 1.00 60.91 251 VAL A CA 1
ATOM 2070 C C . VAL A 1 251 ? -27.068 4.310 2.636 1.00 60.91 251 VAL A C 1
ATOM 2072 O O . VAL A 1 251 ? -27.892 4.195 1.733 1.00 60.91 251 VAL A O 1
ATOM 2075 N N . GLU A 1 252 ? -26.821 5.504 3.190 1.00 60.75 252 GLU A N 1
ATOM 2076 C CA . GLU A 1 252 ? -27.648 6.695 2.911 1.00 60.75 252 GLU A CA 1
ATOM 2077 C C . GLU A 1 252 ? -26.813 7.958 2.661 1.00 60.75 252 GLU A C 1
ATOM 2079 O O . GLU A 1 252 ? -25.993 8.295 3.492 1.00 60.75 252 GLU A O 1
ATOM 2084 N N . PRO A 1 253 ? -27.032 8.763 1.609 1.00 59.66 253 PRO A N 1
ATOM 2085 C CA . PRO A 1 253 ? -28.093 8.668 0.611 1.00 59.66 253 PRO A CA 1
ATOM 2086 C C . PRO A 1 253 ? -27.798 7.675 -0.522 1.00 59.66 253 PRO A C 1
ATOM 2088 O O . PRO A 1 253 ? -28.709 7.335 -1.270 1.00 59.66 253 PRO A O 1
ATOM 2091 N N . GLU A 1 254 ? -26.558 7.205 -0.643 1.00 66.38 254 GLU A N 1
ATOM 2092 C C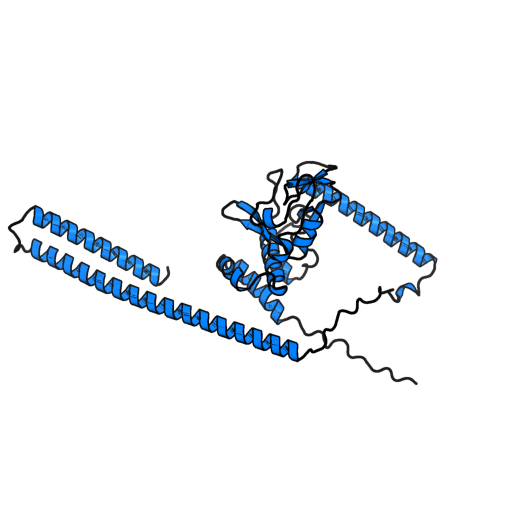A . GLU A 1 254 ? -26.132 6.230 -1.644 1.00 66.38 254 GLU A CA 1
ATOM 2093 C C . GLU A 1 254 ? -25.412 5.080 -0.938 1.00 66.38 254 GLU A C 1
ATOM 2095 O O . GLU A 1 254 ? -24.660 5.289 0.016 1.00 66.38 254 GLU A O 1
ATOM 2100 N N . ALA A 1 255 ? -25.708 3.858 -1.376 1.00 78.00 255 ALA A N 1
ATOM 2101 C CA . ALA A 1 255 ? -25.085 2.654 -0.858 1.00 78.00 255 ALA A CA 1
ATOM 2102 C C . ALA A 1 255 ? -23.668 2.563 -1.423 1.00 78.00 255 ALA A C 1
ATOM 2104 O O . ALA A 1 255 ? -23.516 2.435 -2.635 1.00 78.00 255 ALA A O 1
ATOM 2105 N N . ILE A 1 256 ? -22.668 2.639 -0.549 1.00 83.25 256 ILE A N 1
ATOM 2106 C CA . ILE A 1 256 ? -21.263 2.678 -0.951 1.00 83.25 256 ILE A CA 1
ATOM 2107 C C . ILE A 1 256 ? -20.558 1.421 -0.468 1.00 83.25 256 ILE A C 1
ATOM 2109 O O . ILE A 1 256 ? -20.688 1.021 0.695 1.00 83.25 256 ILE A O 1
ATOM 2113 N N . THR A 1 257 ? -19.818 0.803 -1.379 1.00 91.00 257 THR A N 1
ATOM 2114 C CA . THR A 1 257 ? -19.077 -0.439 -1.146 1.00 91.00 257 THR A CA 1
ATOM 2115 C C . THR A 1 257 ? -17.581 -0.200 -0.956 1.00 91.00 257 THR A C 1
ATOM 2117 O O . THR A 1 257 ? -17.063 0.867 -1.286 1.00 91.00 257 THR A O 1
ATOM 2120 N N . PHE A 1 258 ? -16.859 -1.193 -0.429 1.00 91.38 258 PHE A N 1
ATOM 2121 C CA . PHE A 1 258 ? -15.397 -1.111 -0.345 1.00 91.38 258 PHE A CA 1
ATOM 2122 C C . PHE A 1 258 ? -14.732 -1.054 -1.724 1.00 91.38 258 PHE A C 1
ATOM 2124 O O . PHE A 1 258 ? -13.761 -0.318 -1.882 1.00 91.38 258 PHE A O 1
ATOM 2131 N N . GLU A 1 259 ? -15.259 -1.775 -2.720 1.00 94.00 259 GLU A N 1
ATOM 2132 C CA . GLU A 1 259 ? -14.723 -1.821 -4.092 1.00 94.00 259 GLU A CA 1
ATOM 2133 C C . GLU A 1 259 ? -14.598 -0.427 -4.729 1.00 94.00 259 GLU A C 1
ATOM 2135 O O . GLU A 1 259 ? -13.665 -0.167 -5.482 1.00 94.00 259 GLU A O 1
ATOM 2140 N N . GLU A 1 260 ? -15.487 0.507 -4.385 1.00 90.81 260 GLU A N 1
ATOM 2141 C CA . GLU A 1 260 ? -15.449 1.887 -4.892 1.00 90.81 260 GLU A CA 1
ATOM 2142 C C . GLU A 1 260 ? -14.237 2.694 -4.399 1.00 90.81 260 GLU A C 1
ATOM 2144 O O . GLU A 1 260 ? -13.854 3.683 -5.037 1.00 90.81 260 GLU A O 1
ATOM 2149 N N . TYR A 1 261 ? -13.629 2.268 -3.288 1.00 89.69 261 TYR A N 1
ATOM 2150 C CA . TYR A 1 261 ? -12.465 2.906 -2.673 1.00 89.69 261 TYR A CA 1
ATOM 2151 C C . TYR A 1 261 ? -11.159 2.134 -2.858 1.00 89.69 261 TYR A C 1
ATOM 2153 O O . TYR A 1 261 ? -10.115 2.602 -2.397 1.00 89.69 261 TYR A O 1
ATOM 2161 N N . ASP A 1 262 ? -11.184 0.996 -3.549 1.00 93.75 262 ASP A N 1
ATOM 2162 C CA . ASP A 1 262 ? -9.960 0.286 -3.903 1.00 93.75 262 ASP A CA 1
ATOM 2163 C C . ASP A 1 262 ? -9.118 1.136 -4.870 1.00 93.75 262 ASP A C 1
ATOM 2165 O O . ASP A 1 262 ? -9.595 1.610 -5.907 1.00 93.75 262 ASP A O 1
ATOM 2169 N N . GLY A 1 263 ? -7.868 1.398 -4.497 1.00 92.00 263 GLY A N 1
ATOM 2170 C CA . GLY A 1 263 ? -6.961 2.292 -5.212 1.00 92.00 263 GLY A CA 1
ATOM 2171 C C . GLY A 1 263 ? -7.298 3.783 -5.097 1.00 92.00 263 GLY A C 1
ATOM 2172 O O . GLY A 1 263 ? -6.797 4.573 -5.899 1.00 92.00 263 GLY A O 1
ATOM 2173 N N . LYS A 1 264 ? -8.156 4.204 -4.155 1.00 93.69 264 LYS A N 1
ATOM 2174 C CA . LYS A 1 264 ? -8.479 5.628 -3.947 1.00 93.69 264 LYS A CA 1
ATOM 2175 C C . LYS A 1 264 ? -7.614 6.274 -2.865 1.00 93.69 264 LYS A C 1
ATOM 2177 O O . LYS A 1 264 ? -7.310 5.627 -1.858 1.00 93.69 264 LYS A O 1
ATOM 2182 N N . PRO A 1 265 ? -7.262 7.562 -3.031 1.00 95.94 265 PRO A N 1
ATOM 2183 C CA . PRO A 1 265 ? -6.538 8.293 -2.011 1.00 95.94 265 PRO A CA 1
ATOM 2184 C C . PRO A 1 265 ? -7.431 8.614 -0.810 1.00 95.94 265 PRO A C 1
ATOM 2186 O O . PRO A 1 265 ? -8.617 8.914 -0.947 1.00 95.94 265 PRO A O 1
ATOM 2189 N N . LEU A 1 266 ? -6.830 8.608 0.374 1.00 95.88 266 LEU A N 1
ATOM 2190 C CA . LEU A 1 266 ? -7.425 9.109 1.599 1.00 95.88 266 LEU A CA 1
ATOM 2191 C C . LEU A 1 266 ? -7.608 10.626 1.526 1.00 95.88 266 LEU A C 1
ATOM 2193 O O . LEU A 1 266 ? -6.787 11.376 0.992 1.00 95.88 266 LEU A O 1
ATOM 2197 N N . HIS A 1 267 ? -8.668 11.088 2.170 1.00 95.06 267 HIS A N 1
ATOM 2198 C CA . HIS A 1 267 ? -9.046 12.482 2.247 1.00 95.06 267 HIS A CA 1
ATOM 2199 C C . HIS A 1 267 ? -8.515 13.134 3.524 1.00 95.06 267 HIS A C 1
ATOM 2201 O O . HIS A 1 267 ? -8.911 12.801 4.642 1.00 95.06 267 HIS A O 1
ATOM 2207 N N . PHE A 1 268 ? -7.656 14.138 3.339 1.00 94.19 268 PHE A N 1
ATOM 2208 C CA . PHE A 1 268 ? -7.146 14.984 4.414 1.00 94.19 268 PHE A CA 1
ATOM 2209 C C . PHE A 1 268 ? -7.669 16.420 4.242 1.00 94.19 268 PHE A C 1
ATOM 2211 O O . PHE A 1 268 ? -7.413 17.037 3.208 1.00 94.19 268 PHE A O 1
ATOM 2218 N N . PRO A 1 269 ? -8.384 16.983 5.232 1.00 90.38 269 PRO A N 1
ATOM 2219 C CA . PRO A 1 269 ? -8.944 18.338 5.138 1.00 90.38 269 PRO A CA 1
ATOM 2220 C C . PRO A 1 269 ? -7.898 19.457 5.152 1.00 90.38 269 PRO A C 1
ATOM 2222 O O . PRO A 1 269 ? -8.180 20.576 4.728 1.00 90.38 269 PRO A O 1
ATOM 2225 N N . THR A 1 270 ? -6.718 19.180 5.701 1.00 92.06 270 THR A N 1
ATOM 2226 C CA . THR A 1 270 ? -5.590 20.116 5.798 1.00 92.06 270 THR A CA 1
ATOM 2227 C C . THR A 1 270 ? -4.344 19.481 5.185 1.00 92.06 270 THR A C 1
ATOM 2229 O O . THR A 1 270 ? -4.424 18.393 4.624 1.00 92.06 270 THR A O 1
ATOM 2232 N N . GLU A 1 271 ? -3.184 20.133 5.271 1.00 92.06 271 GLU A N 1
ATOM 2233 C CA . GLU A 1 271 ? -1.896 19.591 4.804 1.00 92.06 271 GLU A CA 1
ATOM 2234 C C . GLU A 1 271 ? -1.245 18.617 5.800 1.00 92.06 271 GLU A C 1
ATOM 2236 O O . GLU A 1 271 ? -0.229 17.997 5.489 1.00 92.06 271 GLU A O 1
ATOM 2241 N N . THR A 1 272 ? -1.812 18.441 6.996 1.00 92.81 272 THR A N 1
ATOM 2242 C CA . THR A 1 272 ? -1.257 17.503 7.976 1.00 92.81 272 THR A CA 1
ATOM 2243 C C . THR A 1 272 ? -1.476 16.059 7.530 1.00 92.81 272 THR A C 1
ATOM 2245 O O . THR A 1 272 ? -2.487 15.716 6.910 1.00 92.81 272 THR A O 1
ATOM 2248 N N . ARG A 1 273 ? -0.489 15.199 7.792 1.00 93.31 273 ARG A N 1
ATOM 2249 C CA . ARG A 1 273 ? -0.462 13.807 7.328 1.00 93.31 273 ARG A CA 1
ATOM 2250 C C . ARG A 1 273 ? 0.027 12.876 8.434 1.00 93.31 273 ARG A C 1
ATOM 2252 O O . ARG A 1 273 ? 0.821 13.309 9.275 1.00 93.31 273 ARG A O 1
ATOM 2259 N N . PRO A 1 274 ? -0.396 11.600 8.422 1.00 92.50 274 PRO A N 1
ATOM 2260 C CA . PRO A 1 274 ? 0.241 10.583 9.241 1.00 92.50 274 PRO A CA 1
ATOM 2261 C C . PRO A 1 274 ? 1.703 10.411 8.818 1.00 92.50 274 PRO A C 1
ATOM 2263 O O . PRO A 1 274 ? 2.117 10.781 7.714 1.00 92.50 274 PRO A O 1
ATOM 2266 N N . LEU A 1 275 ? 2.509 9.814 9.691 1.00 88.00 275 LEU A N 1
ATOM 2267 C CA . LEU A 1 275 ? 3.909 9.568 9.360 1.00 88.00 275 LEU A CA 1
ATOM 2268 C C . LEU A 1 275 ? 4.020 8.460 8.309 1.00 88.00 275 LEU A C 1
ATOM 2270 O O . LEU A 1 275 ? 3.712 7.301 8.585 1.00 88.00 275 LEU A O 1
ATOM 2274 N N . LYS A 1 276 ? 4.526 8.820 7.119 1.00 87.88 276 LYS A N 1
ATOM 2275 C CA . LYS A 1 276 ? 4.708 7.919 5.962 1.00 87.88 276 LYS A CA 1
ATOM 2276 C C . LYS A 1 276 ? 5.361 6.593 6.355 1.00 87.88 276 LYS A C 1
ATOM 2278 O O . LYS A 1 276 ? 4.902 5.526 5.967 1.00 87.88 276 LYS A O 1
ATOM 2283 N N . ARG A 1 277 ? 6.395 6.651 7.199 1.00 80.19 277 ARG A N 1
ATOM 2284 C CA . ARG A 1 277 ? 7.115 5.465 7.678 1.00 80.19 277 ARG A CA 1
ATOM 2285 C C . ARG A 1 277 ? 6.241 4.507 8.497 1.00 80.19 277 ARG A C 1
ATOM 2287 O O . ARG A 1 277 ? 6.411 3.300 8.371 1.00 80.19 277 ARG A O 1
ATOM 2294 N N . LEU A 1 278 ? 5.312 5.017 9.311 1.00 84.56 278 LEU A N 1
ATOM 2295 C CA . LEU A 1 278 ? 4.375 4.167 10.051 1.00 84.56 278 LEU A CA 1
ATOM 2296 C C . LEU A 1 278 ? 3.364 3.510 9.120 1.00 84.56 278 LEU A C 1
ATOM 2298 O O . LEU A 1 278 ? 3.074 2.330 9.288 1.00 84.56 278 LEU A O 1
ATOM 2302 N N . ILE A 1 279 ? 2.866 4.257 8.131 1.00 90.19 279 ILE A N 1
ATOM 2303 C CA . ILE A 1 279 ? 1.970 3.714 7.108 1.00 90.19 279 ILE A CA 1
ATOM 2304 C C . ILE A 1 279 ? 2.665 2.586 6.346 1.00 90.19 279 ILE A C 1
ATOM 2306 O O . ILE A 1 279 ? 2.110 1.498 6.270 1.00 90.19 279 ILE A O 1
ATOM 2310 N N . ARG A 1 280 ? 3.911 2.776 5.891 1.00 84.69 280 ARG A N 1
ATOM 2311 C CA . ARG A 1 280 ? 4.698 1.708 5.242 1.00 84.69 280 ARG A CA 1
ATOM 2312 C C . ARG A 1 280 ? 4.863 0.481 6.130 1.00 84.69 280 ARG A C 1
ATOM 2314 O O . ARG A 1 280 ? 4.641 -0.644 5.696 1.00 84.69 280 ARG A O 1
ATOM 2321 N N . PHE A 1 281 ? 5.204 0.690 7.399 1.00 82.50 281 PHE A N 1
ATOM 2322 C CA . PHE A 1 281 ? 5.336 -0.411 8.344 1.00 82.50 281 PHE A CA 1
ATOM 2323 C C . PHE A 1 281 ? 4.014 -1.178 8.518 1.00 82.50 281 PHE A C 1
ATOM 2325 O O . PHE A 1 281 ? 3.981 -2.403 8.395 1.00 82.50 281 PHE A O 1
ATOM 2332 N N . ARG A 1 282 ? 2.906 -0.465 8.750 1.00 88.62 282 ARG A N 1
ATOM 2333 C CA . ARG A 1 282 ? 1.571 -1.061 8.879 1.00 88.62 282 ARG A CA 1
ATOM 2334 C C . ARG A 1 282 ? 1.137 -1.760 7.593 1.00 88.62 282 ARG A C 1
ATOM 2336 O O . ARG A 1 282 ? 0.533 -2.826 7.669 1.00 88.62 282 ARG A O 1
ATOM 2343 N N . ALA A 1 283 ? 1.498 -1.211 6.439 1.00 88.56 283 ALA A N 1
ATOM 2344 C CA . ALA A 1 283 ? 1.221 -1.795 5.141 1.00 88.56 283 ALA A CA 1
ATOM 2345 C C . ALA A 1 283 ? 1.857 -3.179 4.989 1.00 88.56 283 ALA A C 1
ATOM 2347 O O . ALA A 1 283 ? 1.194 -4.135 4.585 1.00 88.56 283 ALA A O 1
ATOM 2348 N N . ILE A 1 284 ? 3.118 -3.309 5.398 1.00 82.25 284 ILE A N 1
ATOM 2349 C CA . ILE A 1 284 ? 3.821 -4.592 5.409 1.00 82.25 284 ILE A CA 1
ATOM 2350 C C . ILE A 1 284 ? 3.119 -5.573 6.351 1.00 82.25 284 ILE A C 1
ATOM 2352 O O . ILE A 1 284 ? 2.809 -6.690 5.941 1.00 82.25 284 ILE A O 1
ATOM 2356 N N . VAL A 1 285 ? 2.783 -5.150 7.573 1.00 84.31 285 VAL A N 1
ATOM 2357 C CA . VAL A 1 285 ? 2.077 -6.016 8.530 1.00 84.31 285 VAL A CA 1
ATOM 2358 C C . VAL A 1 285 ? 0.723 -6.490 7.985 1.00 84.31 285 VAL A C 1
ATOM 2360 O O . VAL A 1 285 ? 0.438 -7.685 8.045 1.00 84.31 285 VAL A O 1
ATOM 2363 N N . ASN A 1 286 ? -0.093 -5.602 7.410 1.00 88.62 286 ASN A N 1
ATOM 2364 C CA . ASN A 1 286 ? -1.404 -5.969 6.865 1.00 88.62 286 ASN A CA 1
ATOM 2365 C C . ASN A 1 286 ? -1.286 -6.956 5.699 1.00 88.62 286 ASN A C 1
ATOM 2367 O O . ASN A 1 286 ? -2.019 -7.942 5.665 1.00 88.62 286 ASN A O 1
ATOM 2371 N N . ARG A 1 287 ? -0.324 -6.761 4.789 1.00 84.19 287 ARG A N 1
ATOM 2372 C CA . ARG A 1 287 ? -0.062 -7.713 3.697 1.00 84.19 287 ARG A CA 1
ATOM 2373 C C . ARG A 1 287 ? 0.347 -9.088 4.225 1.00 84.19 287 ARG A C 1
ATOM 2375 O O . ARG A 1 287 ? -0.104 -10.102 3.705 1.00 84.19 287 ARG A O 1
ATOM 2382 N N . MET A 1 288 ? 1.145 -9.143 5.289 1.00 79.62 288 MET A N 1
ATOM 2383 C CA . MET A 1 288 ? 1.517 -10.414 5.914 1.00 79.62 288 MET A CA 1
ATOM 2384 C C . MET A 1 288 ? 0.326 -11.129 6.546 1.00 79.62 288 MET A C 1
ATOM 2386 O O . MET A 1 288 ? 0.156 -12.328 6.336 1.00 79.62 288 MET A O 1
ATOM 2390 N N . VAL A 1 289 ? -0.523 -10.393 7.267 1.00 85.50 289 VAL A N 1
ATOM 2391 C CA . VAL A 1 289 ? -1.782 -10.931 7.799 1.00 85.50 289 VAL A CA 1
ATOM 2392 C C . VAL A 1 289 ? -2.662 -11.454 6.661 1.00 85.50 289 VAL A C 1
ATOM 2394 O O . VAL A 1 289 ? -3.228 -12.537 6.778 1.00 85.50 289 VAL A O 1
ATOM 2397 N N . ALA A 1 290 ? -2.740 -10.732 5.543 1.00 86.50 290 ALA A N 1
ATOM 2398 C CA . ALA A 1 290 ? -3.509 -11.155 4.381 1.00 86.50 290 ALA A CA 1
ATOM 2399 C C . ALA A 1 290 ? -2.963 -12.434 3.728 1.00 86.50 290 ALA A C 1
ATOM 2401 O O . ALA A 1 290 ? -3.752 -13.297 3.348 1.00 86.50 290 ALA A O 1
ATOM 2402 N N . ILE A 1 291 ? -1.639 -12.602 3.643 1.00 81.50 291 ILE A N 1
ATOM 2403 C CA . ILE A 1 291 ? -1.015 -13.845 3.161 1.00 81.50 291 ILE A CA 1
ATOM 2404 C C . ILE A 1 291 ? -1.330 -15.013 4.102 1.00 81.50 291 ILE A C 1
ATOM 2406 O O . ILE A 1 291 ? -1.755 -16.071 3.640 1.00 81.50 291 ILE A O 1
ATOM 2410 N N . ASP A 1 292 ? -1.153 -14.830 5.414 1.00 79.88 292 ASP A N 1
ATOM 2411 C CA . ASP A 1 292 ? -1.409 -15.875 6.418 1.00 79.88 292 ASP A CA 1
ATOM 2412 C C . ASP A 1 292 ? -2.876 -16.332 6.401 1.00 79.88 292 ASP A C 1
ATOM 2414 O O . ASP A 1 292 ? -3.187 -17.524 6.458 1.00 79.88 292 ASP A O 1
ATOM 2418 N N . ARG A 1 293 ? -3.793 -15.378 6.216 1.00 84.50 293 ARG A N 1
ATOM 2419 C CA . ARG A 1 293 ? -5.231 -15.640 6.089 1.00 84.50 293 ARG A CA 1
ATOM 2420 C C . ARG A 1 293 ? -5.659 -16.130 4.705 1.00 84.50 293 ARG A C 1
ATOM 2422 O O . ARG A 1 293 ? -6.811 -16.525 4.541 1.00 84.50 293 ARG A O 1
ATOM 2429 N N . GLY A 1 294 ? -4.752 -16.146 3.730 1.00 87.38 294 GLY A N 1
ATOM 2430 C CA . GLY A 1 294 ? -5.017 -16.604 2.367 1.00 87.38 294 GLY A CA 1
ATOM 2431 C C . GLY A 1 294 ? -5.879 -15.653 1.534 1.00 87.38 294 GLY A C 1
ATOM 2432 O O . GLY A 1 294 ? -6.504 -16.098 0.575 1.00 87.38 294 GLY A O 1
ATOM 2433 N N . TYR A 1 295 ? -5.926 -14.370 1.895 1.00 89.12 295 TYR A N 1
ATOM 2434 C CA . TYR A 1 295 ? -6.614 -13.324 1.134 1.00 89.12 295 TYR A CA 1
ATOM 2435 C C . TYR A 1 295 ? -5.878 -12.991 -0.167 1.00 89.12 295 TYR A C 1
ATOM 2437 O O . TYR A 1 295 ? -6.507 -12.831 -1.209 1.00 89.12 295 TYR A O 1
ATOM 2445 N N . ILE A 1 296 ? -4.544 -12.966 -0.105 1.00 84.88 296 ILE A N 1
ATOM 2446 C CA . ILE A 1 296 ? -3.651 -12.730 -1.245 1.00 84.88 296 ILE A CA 1
ATOM 2447 C C . ILE A 1 296 ? -2.585 -13.824 -1.322 1.00 84.88 296 ILE A C 1
ATOM 2449 O O . ILE A 1 296 ? -2.250 -14.473 -0.327 1.00 84.88 296 ILE A O 1
ATOM 2453 N N . GLN A 1 297 ? -2.028 -14.031 -2.509 1.00 80.88 297 GLN A N 1
ATOM 2454 C CA . GLN A 1 297 ? -0.962 -14.995 -2.741 1.00 80.88 297 GLN A CA 1
ATOM 2455 C C . GLN A 1 297 ? 0.424 -14.375 -2.491 1.00 80.88 297 GLN A C 1
ATOM 2457 O O . GLN A 1 297 ? 0.668 -13.228 -2.860 1.00 80.88 297 GLN A O 1
ATOM 2462 N N . PRO A 1 298 ? 1.414 -15.142 -1.990 1.00 72.88 298 PRO A N 1
ATOM 2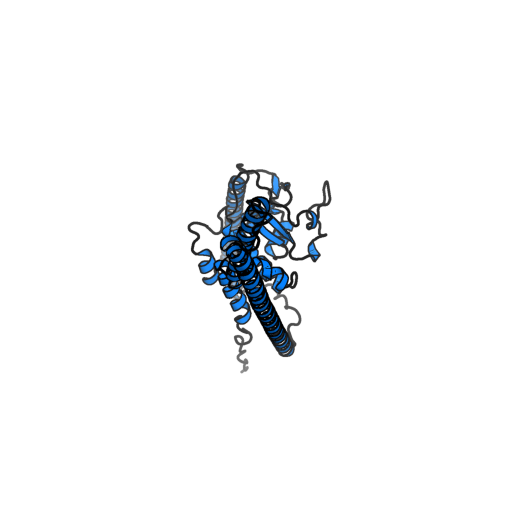463 C CA . PRO A 1 298 ? 2.764 -14.622 -1.739 1.00 72.88 298 PRO A CA 1
ATOM 2464 C C . PRO A 1 298 ? 3.483 -14.041 -2.968 1.00 72.88 298 PRO A C 1
ATOM 2466 O O . PRO A 1 298 ? 4.402 -13.242 -2.828 1.00 72.88 298 PRO A O 1
ATOM 2469 N N . HIS A 1 299 ? 3.116 -14.462 -4.182 1.00 69.69 299 HIS A N 1
ATOM 2470 C CA . HIS A 1 299 ? 3.733 -13.961 -5.415 1.00 69.69 299 HIS A CA 1
ATOM 2471 C C . HIS A 1 299 ? 3.128 -12.633 -5.886 1.00 69.69 299 HIS A C 1
ATOM 2473 O O . HIS A 1 299 ? 3.809 -11.876 -6.571 1.00 69.69 299 HIS A O 1
ATOM 2479 N N . GLU A 1 300 ? 1.904 -12.308 -5.465 1.00 64.19 300 GLU A N 1
ATOM 2480 C CA . GLU A 1 300 ? 1.295 -10.988 -5.680 1.00 64.19 300 GLU A CA 1
ATOM 2481 C C . GLU A 1 300 ? 2.040 -9.900 -4.888 1.00 64.19 300 GLU A C 1
ATOM 2483 O O . GLU A 1 300 ? 1.874 -8.720 -5.149 1.00 64.19 300 GLU A O 1
ATOM 2488 N N . TYR A 1 301 ? 2.947 -10.298 -3.991 1.00 60.88 301 TYR A N 1
ATOM 2489 C CA . TYR A 1 301 ? 3.811 -9.429 -3.198 1.00 60.88 301 TYR A CA 1
ATOM 2490 C C . TYR A 1 301 ? 5.220 -9.218 -3.795 1.00 60.88 301 TYR A C 1
ATOM 2492 O O . TYR A 1 301 ? 5.973 -8.371 -3.325 1.00 60.88 301 TYR A O 1
ATOM 2500 N N . GLN A 1 302 ? 5.621 -9.969 -4.832 1.00 52.44 302 GLN A N 1
ATOM 2501 C CA . GLN A 1 302 ? 7.029 -10.011 -5.272 1.00 52.44 302 GLN A CA 1
ATOM 2502 C C . GLN A 1 302 ? 7.553 -8.733 -5.939 1.00 52.44 302 GLN A C 1
ATOM 2504 O O . GLN A 1 302 ? 8.760 -8.532 -5.936 1.00 52.44 302 GLN A O 1
ATOM 2509 N N . HIS A 1 303 ? 6.692 -7.881 -6.494 1.00 50.53 303 HIS A N 1
ATOM 2510 C CA . HIS A 1 303 ? 7.112 -6.680 -7.228 1.00 50.53 303 HIS A CA 1
ATOM 2511 C C . HIS A 1 303 ? 7.456 -5.494 -6.311 1.00 50.53 303 HIS A C 1
ATOM 2513 O O . HIS A 1 303 ? 8.237 -4.636 -6.698 1.00 50.53 303 HIS A O 1
ATOM 2519 N N . LEU A 1 304 ? 6.939 -5.486 -5.079 1.00 47.53 304 LEU A N 1
ATOM 2520 C CA . LEU A 1 304 ? 7.250 -4.482 -4.052 1.00 47.53 304 LEU A CA 1
ATOM 2521 C C . LEU A 1 304 ? 8.512 -4.846 -3.244 1.00 47.53 304 LEU A C 1
ATOM 2523 O O . LEU A 1 304 ? 9.040 -4.032 -2.504 1.00 47.53 304 LEU A O 1
ATOM 2527 N N . MET A 1 305 ? 9.018 -6.074 -3.407 1.00 45.31 305 MET A N 1
ATOM 2528 C CA . MET A 1 305 ? 10.232 -6.595 -2.753 1.00 45.31 305 MET A CA 1
ATOM 2529 C C . MET A 1 305 ? 11.538 -6.137 -3.426 1.00 45.31 305 MET A C 1
ATOM 2531 O O . MET A 1 305 ? 12.629 -6.453 -2.935 1.00 45.31 305 MET A O 1
ATOM 2535 N N . ASP A 1 306 ? 11.427 -5.468 -4.576 1.00 46.62 306 ASP A N 1
ATOM 2536 C CA . ASP A 1 306 ? 12.556 -4.993 -5.376 1.00 46.62 306 ASP A CA 1
ATOM 2537 C C . ASP A 1 306 ? 12.967 -3.548 -5.024 1.00 46.62 306 ASP A C 1
ATOM 2539 O O . ASP A 1 306 ? 14.038 -3.106 -5.449 1.00 46.62 306 ASP A O 1
ATOM 2543 N N . GLU A 1 307 ? 12.197 -2.847 -4.180 1.00 47.59 307 GLU A N 1
ATOM 2544 C CA . GLU A 1 307 ? 12.562 -1.538 -3.633 1.00 47.59 307 GLU A CA 1
ATOM 2545 C C . GLU A 1 307 ? 13.187 -1.647 -2.233 1.00 47.59 307 GLU A C 1
ATOM 2547 O O . GLU A 1 307 ? 12.639 -2.214 -1.297 1.00 47.59 307 GLU A O 1
ATOM 2552 N N . GLU A 1 308 ? 14.399 -1.099 -2.135 1.00 50.03 308 GLU A N 1
ATOM 2553 C CA . GLU A 1 308 ? 15.205 -0.854 -0.939 1.00 50.03 308 GLU A CA 1
ATOM 2554 C C . GLU A 1 308 ? 15.472 -2.012 0.053 1.00 50.03 308 GLU A C 1
ATOM 2556 O O . GLU A 1 308 ? 14.625 -2.562 0.751 1.00 50.03 308 GLU A O 1
ATOM 2561 N N . THR A 1 309 ? 16.768 -2.272 0.241 1.00 48.56 309 THR A N 1
ATOM 2562 C CA . THR A 1 309 ? 17.407 -3.196 1.199 1.00 48.56 309 THR A CA 1
ATOM 2563 C C . THR A 1 309 ? 16.819 -3.194 2.627 1.00 48.56 309 THR A C 1
ATOM 2565 O O . THR A 1 309 ? 16.984 -4.176 3.351 1.00 48.56 309 THR A O 1
ATOM 2568 N N . ALA A 1 310 ? 16.143 -2.120 3.048 1.00 48.22 310 ALA A N 1
ATOM 2569 C CA . ALA A 1 310 ? 15.510 -1.991 4.359 1.00 48.22 310 ALA A CA 1
ATOM 2570 C C . ALA A 1 310 ? 14.156 -2.715 4.459 1.00 48.22 310 ALA A C 1
ATOM 2572 O O . ALA A 1 310 ? 13.907 -3.363 5.476 1.00 48.22 310 ALA A O 1
ATOM 2573 N N . GLU A 1 311 ? 13.312 -2.670 3.422 1.00 51.62 311 GLU A N 1
ATOM 2574 C CA . GLU A 1 311 ? 12.043 -3.410 3.410 1.00 51.62 311 GLU A CA 1
ATOM 2575 C C . GLU A 1 311 ? 12.309 -4.906 3.315 1.00 51.62 311 GLU A C 1
ATOM 2577 O O . GLU A 1 311 ? 11.745 -5.685 4.076 1.00 51.62 311 GLU A O 1
ATOM 2582 N N . ARG A 1 312 ? 13.289 -5.307 2.503 1.00 53.06 312 ARG A N 1
ATOM 2583 C CA . ARG A 1 312 ? 13.730 -6.702 2.419 1.00 53.06 312 ARG A CA 1
ATOM 2584 C C . ARG A 1 312 ? 14.271 -7.241 3.745 1.00 53.06 312 ARG A C 1
ATOM 2586 O O . ARG A 1 312 ? 13.915 -8.346 4.129 1.00 53.06 312 ARG A O 1
ATOM 2593 N N . ALA A 1 313 ? 15.064 -6.463 4.486 1.00 51.06 313 ALA A N 1
ATOM 2594 C CA . ALA A 1 313 ? 15.534 -6.855 5.819 1.00 51.06 313 ALA A CA 1
ATOM 2595 C C . ALA A 1 313 ? 14.392 -6.927 6.851 1.00 51.06 313 ALA A C 1
ATOM 2597 O O . ALA A 1 313 ? 14.394 -7.799 7.723 1.00 51.06 313 ALA A O 1
ATOM 2598 N N . LEU A 1 314 ? 13.410 -6.028 6.744 1.00 53.22 314 LEU A N 1
ATOM 2599 C CA . LEU A 1 314 ? 12.210 -6.023 7.575 1.00 53.22 314 LEU A CA 1
ATOM 2600 C C . LEU A 1 314 ? 11.353 -7.263 7.293 1.00 53.22 314 LEU A C 1
ATOM 2602 O O . LEU A 1 314 ? 10.949 -7.960 8.215 1.00 53.22 314 LEU A O 1
ATOM 2606 N N . ILE A 1 315 ? 11.173 -7.603 6.024 1.00 53.50 315 ILE A N 1
ATOM 2607 C CA . ILE A 1 315 ? 10.394 -8.751 5.568 1.00 53.50 315 ILE A CA 1
ATOM 2608 C C . ILE A 1 315 ? 11.116 -10.068 5.874 1.00 53.50 315 ILE A C 1
ATOM 2610 O O . ILE A 1 315 ? 10.494 -10.971 6.423 1.00 53.50 315 ILE A O 1
ATOM 2614 N N . ASP A 1 316 ? 12.424 -10.178 5.633 1.00 55.19 316 ASP A N 1
ATOM 2615 C CA . ASP A 1 316 ? 13.226 -11.358 5.991 1.00 55.19 316 ASP A CA 1
ATOM 2616 C C . ASP A 1 316 ? 13.223 -11.592 7.513 1.00 55.19 316 ASP A C 1
ATOM 2618 O O . ASP A 1 316 ? 13.117 -12.731 7.979 1.00 55.19 316 ASP A O 1
ATOM 2622 N N . SER A 1 317 ? 13.272 -10.514 8.307 1.00 52.75 317 SER A N 1
ATOM 2623 C CA . SER A 1 317 ? 13.126 -10.586 9.762 1.00 52.75 317 SER A CA 1
ATOM 2624 C C . SER A 1 317 ? 11.757 -11.145 10.146 1.00 52.75 317 SER A C 1
ATOM 2626 O O . SER A 1 317 ? 11.706 -12.098 10.922 1.00 52.75 317 SER A O 1
ATOM 2628 N N . VAL A 1 318 ? 10.662 -10.645 9.568 1.00 51.78 318 VAL A N 1
ATOM 2629 C CA . VAL A 1 318 ? 9.303 -11.076 9.936 1.00 51.78 318 VAL A CA 1
ATOM 2630 C C . VAL A 1 318 ? 8.952 -12.464 9.366 1.00 51.78 318 VAL A C 1
ATOM 2632 O O . VAL A 1 318 ? 8.337 -13.272 10.058 1.00 51.78 318 VAL A O 1
ATOM 2635 N N . LEU A 1 319 ? 9.419 -12.840 8.171 1.00 50.22 319 LEU A N 1
ATOM 2636 C CA . LEU A 1 319 ? 9.292 -14.208 7.638 1.00 50.22 319 LEU A CA 1
ATOM 2637 C C . LEU A 1 319 ? 10.074 -15.228 8.485 1.00 50.22 319 LEU A C 1
ATOM 2639 O O . LEU A 1 319 ? 9.619 -16.356 8.693 1.00 50.22 319 LEU A O 1
ATOM 2643 N N . SER A 1 320 ? 11.209 -14.826 9.073 1.00 54.31 320 SER A N 1
ATOM 2644 C CA . SER A 1 320 ? 11.919 -15.646 10.065 1.00 54.31 320 SER A CA 1
ATOM 2645 C C . SER A 1 320 ? 11.135 -15.852 11.375 1.00 54.31 320 SER A C 1
ATOM 2647 O O . SER A 1 320 ? 11.524 -16.685 12.196 1.00 54.31 320 SER A O 1
ATOM 2649 N N . TRP A 1 321 ? 10.026 -15.129 11.592 1.00 49.97 321 TRP A N 1
ATOM 2650 C CA . TRP A 1 321 ? 9.157 -15.307 12.760 1.00 49.97 321 TRP A CA 1
ATOM 2651 C C . TRP A 1 321 ? 8.192 -16.476 12.596 1.00 49.97 321 TRP A C 1
ATOM 2653 O O . TRP A 1 321 ? 7.970 -17.208 13.556 1.00 49.97 321 TRP A O 1
ATOM 2663 N N . HIS A 1 322 ? 7.662 -16.711 11.393 1.00 44.69 322 HIS A N 1
ATOM 2664 C CA . HIS A 1 322 ? 6.755 -17.842 11.143 1.00 44.69 322 HIS A CA 1
ATOM 2665 C C . HIS A 1 322 ? 7.470 -19.200 11.205 1.00 44.69 322 HIS A C 1
ATOM 2667 O O . HIS A 1 322 ? 6.844 -20.215 11.482 1.00 44.69 322 HIS A O 1
ATOM 2673 N N . SER A 1 323 ? 8.796 -19.217 11.042 1.00 41.88 323 SER A N 1
ATOM 2674 C CA . SER A 1 323 ? 9.628 -20.414 11.240 1.00 41.88 323 SER A CA 1
ATOM 2675 C C . SER A 1 323 ? 10.061 -20.646 12.696 1.00 41.88 323 SER A C 1
ATOM 2677 O O . SER A 1 323 ? 10.722 -21.644 12.978 1.00 41.88 323 SER A O 1
ATOM 2679 N N . LYS A 1 324 ? 9.718 -19.742 13.629 1.00 38.19 324 LYS A N 1
ATOM 2680 C CA . LYS A 1 324 ? 10.201 -19.765 15.022 1.00 38.19 324 LYS A CA 1
ATOM 2681 C C . LYS A 1 324 ? 9.117 -19.664 16.092 1.00 38.19 324 LYS A C 1
ATOM 2683 O O . LYS A 1 324 ? 9.489 -19.540 17.256 1.00 38.19 324 LYS A O 1
ATOM 2688 N N . ILE A 1 325 ? 7.825 -19.727 15.755 1.00 36.91 325 ILE A N 1
ATOM 2689 C CA . ILE A 1 325 ? 6.787 -19.910 16.782 1.00 36.91 325 ILE A CA 1
ATOM 2690 C C . ILE A 1 325 ? 7.092 -21.249 17.472 1.00 36.91 325 ILE A C 1
ATOM 2692 O O . ILE A 1 325 ? 7.011 -22.286 16.810 1.00 36.91 325 ILE A O 1
ATOM 2696 N N . PRO A 1 326 ? 7.520 -21.261 18.749 1.00 35.31 326 PRO A N 1
ATOM 2697 C CA . PRO A 1 326 ? 7.754 -22.502 19.458 1.00 35.31 326 PRO A CA 1
ATOM 2698 C C . PRO A 1 326 ? 6.414 -23.210 19.591 1.00 35.31 326 PRO A C 1
ATOM 2700 O O . PRO A 1 326 ? 5.394 -22.585 19.885 1.00 35.31 326 PRO A O 1
ATOM 2703 N N . ASP A 1 327 ? 6.425 -24.517 19.376 1.00 41.12 327 ASP A N 1
ATOM 2704 C CA . ASP A 1 327 ? 5.318 -25.371 19.758 1.00 41.12 327 ASP A CA 1
ATOM 2705 C C . ASP A 1 327 ? 5.209 -25.338 21.295 1.00 41.12 327 ASP A C 1
ATOM 2707 O O . ASP A 1 327 ? 5.845 -26.119 22.003 1.00 41.12 327 ASP A O 1
ATOM 2711 N N . ASP A 1 328 ? 4.442 -24.387 21.832 1.00 37.97 328 ASP A N 1
ATOM 2712 C CA . ASP A 1 328 ? 4.148 -24.254 23.268 1.00 37.97 328 ASP A CA 1
ATOM 2713 C C . ASP A 1 328 ? 3.199 -25.365 23.772 1.00 37.97 328 ASP A C 1
ATOM 2715 O O . ASP A 1 328 ? 2.598 -25.275 24.845 1.00 37.97 328 ASP A O 1
ATOM 2719 N N . SER A 1 329 ? 3.106 -26.481 23.043 1.00 38.59 329 SER A N 1
ATOM 2720 C CA . SER A 1 329 ? 2.420 -27.701 23.465 1.00 38.59 329 SER A CA 1
ATOM 2721 C C . SER A 1 329 ? 3.113 -28.417 24.643 1.00 38.59 329 SER A C 1
ATOM 2723 O O . SER A 1 329 ? 2.550 -29.356 25.208 1.00 38.59 329 SER A O 1
ATOM 2725 N N . HIS A 1 330 ? 4.290 -27.957 25.092 1.00 36.75 330 HIS A N 1
ATOM 2726 C CA . HIS A 1 330 ? 5.079 -28.610 26.146 1.00 36.75 330 HIS A CA 1
ATOM 2727 C C . HIS A 1 330 ? 5.059 -27.967 27.549 1.00 36.75 330 HIS A C 1
ATOM 2729 O O . HIS A 1 330 ? 5.669 -28.530 28.459 1.00 36.75 330 HIS A O 1
ATOM 2735 N N . LEU A 1 331 ? 4.341 -26.862 27.794 1.00 32.38 331 LEU A N 1
ATOM 2736 C CA . LEU A 1 331 ? 4.333 -26.202 29.120 1.00 32.38 331 LEU A CA 1
ATOM 2737 C C . LEU A 1 331 ? 3.167 -26.563 30.061 1.00 32.38 331 LEU A C 1
ATOM 2739 O O . LEU A 1 331 ? 3.109 -26.053 31.178 1.00 32.38 331 LEU A O 1
ATOM 2743 N N . TYR A 1 332 ? 2.310 -27.521 29.699 1.00 30.42 332 TYR A N 1
ATOM 2744 C CA . TYR A 1 332 ? 1.341 -28.123 30.628 1.00 30.42 332 TYR A CA 1
ATOM 2745 C C . TYR A 1 332 ? 1.622 -29.613 30.838 1.00 30.42 332 TYR A C 1
ATOM 2747 O O . TYR A 1 332 ? 0.866 -30.489 30.419 1.00 30.42 332 TYR A O 1
ATOM 2755 N N . VAL A 1 333 ? 2.715 -29.915 31.541 1.00 32.25 333 VAL A N 1
ATOM 2756 C CA . VAL A 1 333 ? 2.868 -31.224 32.185 1.00 32.25 333 VAL A CA 1
ATOM 2757 C C . VAL A 1 333 ? 1.950 -31.233 33.407 1.00 32.25 333 VAL A C 1
ATOM 2759 O O . VAL A 1 333 ? 2.291 -30.704 34.462 1.00 32.25 333 VAL A O 1
ATOM 2762 N N . ASN A 1 334 ? 0.759 -31.810 33.247 1.00 32.16 334 ASN A N 1
ATOM 2763 C CA . ASN A 1 334 ? -0.114 -32.164 34.361 1.00 32.16 334 ASN A CA 1
ATOM 2764 C C . ASN A 1 334 ? 0.644 -33.111 35.301 1.00 32.16 334 ASN A C 1
ATOM 2766 O O . ASN A 1 334 ? 0.878 -34.272 34.965 1.00 32.16 334 ASN A O 1
ATOM 2770 N N . THR A 1 335 ? 1.007 -32.636 36.489 1.00 32.78 335 THR A N 1
ATOM 2771 C CA . THR A 1 335 ? 1.322 -33.514 37.615 1.00 32.78 335 THR A CA 1
ATOM 2772 C C . THR A 1 335 ? 0.042 -34.264 38.003 1.00 32.78 335 THR A C 1
ATOM 2774 O O . THR A 1 335 ? -0.964 -33.625 38.320 1.00 32.78 335 THR A O 1
ATOM 2777 N N . PRO A 1 336 ? 0.019 -35.608 37.959 1.00 31.94 336 PRO A N 1
ATOM 2778 C CA . PRO A 1 336 ? -1.164 -36.362 38.343 1.00 31.94 336 PRO A CA 1
ATOM 2779 C C . PRO A 1 336 ? -1.385 -36.246 39.854 1.00 31.94 336 PRO A C 1
ATOM 2781 O O . PRO A 1 336 ? -0.512 -36.567 40.659 1.00 31.94 336 PRO A O 1
ATOM 2784 N N . TYR A 1 337 ? -2.574 -35.777 40.225 1.00 33.44 337 TYR A N 1
ATOM 2785 C CA . TYR A 1 337 ? -3.084 -35.798 41.589 1.00 33.44 337 TYR A CA 1
ATOM 2786 C C . TYR A 1 337 ? -3.281 -37.256 42.031 1.00 33.44 337 TYR A C 1
ATOM 2788 O O . TYR A 1 337 ? -4.082 -37.983 41.443 1.00 33.44 337 TYR A O 1
ATOM 2796 N N . ILE A 1 338 ? -2.531 -37.677 43.050 1.00 36.59 338 ILE A N 1
ATOM 2797 C CA . ILE A 1 338 ? -2.725 -38.941 43.765 1.00 36.59 338 ILE A CA 1
ATOM 2798 C C . ILE A 1 338 ? -3.554 -38.601 45.012 1.00 36.59 338 ILE A C 1
ATOM 2800 O O . ILE A 1 338 ? -3.074 -37.815 45.831 1.00 36.59 338 ILE A O 1
ATOM 2804 N N . PRO A 1 339 ? -4.784 -39.121 45.162 1.00 39.00 339 PRO A N 1
ATOM 2805 C CA . PRO A 1 339 ? -5.558 -38.927 46.378 1.00 39.00 339 PRO A CA 1
ATOM 2806 C C . PRO A 1 339 ? -5.078 -39.884 47.478 1.00 39.00 339 PRO A C 1
ATOM 2808 O O . PRO A 1 339 ? -5.003 -41.092 47.242 1.00 39.00 339 PRO A O 1
ATOM 2811 N N . GLU A 1 340 ? -4.813 -39.339 48.668 1.00 43.88 340 GLU A N 1
ATOM 2812 C CA . GLU A 1 340 ? -4.883 -40.055 49.953 1.00 43.88 340 GLU A CA 1
ATOM 2813 C C . GLU A 1 340 ? -6.148 -39.643 50.710 1.00 43.88 340 GLU A C 1
ATOM 2815 O O . GLU A 1 340 ? -6.467 -38.428 50.708 1.00 43.88 340 GLU A O 1
#

pLDDT: mean 78.38, std 19.05, range [30.42, 97.0]